Protein AF-A0A0C2MKT3-F1 (afdb_monomer)

Solvent-accessible surface area (backbone atoms only — not comparable to full-atom values): 11362 Å² total; per-residue (Å²): 136,84,87,82,81,86,84,83,89,83,85,72,94,83,78,80,79,86,82,85,77,72,85,85,49,54,74,47,64,67,51,73,52,76,43,78,51,76,63,47,80,44,79,42,74,60,95,88,42,82,41,85,43,74,49,61,88,71,91,64,78,95,69,79,71,50,73,49,70,32,59,34,77,87,79,42,30,38,38,36,34,44,24,37,67,86,61,85,45,50,44,67,45,44,34,38,35,38,59,90,77,73,42,41,28,40,50,49,43,21,43,56,93,84,52,44,74,64,62,54,71,45,68,44,43,39,76,79,26,50,37,36,32,16,81,89,76,30,35,38,37,37,41,49,86,57,95,84,42,74,48,38,28,40,48,96,52,55,73,72,50,75,46,61,41,87,88,76,44,43,49,77,48,78,38,37,71,91,61,83,78,85,132

Organism: Thelohanellus kitauei (NCBI:txid669202)

Sequence (183 aa):
MKLESIVLFILSIPALLNSMIIDEYQKINISHSYEEVRSEKRSENILGYSFDTYHTILDIGNEDRKFSVCKDKQQNIIYFIANDQRIKGNPFGLFMIQINAHKIYQIHIFVGQDRRPVNLSRIWCSFMRLYGYDEETDIFLMKMQEVHEFKAYNLYDKLNSIYQDEFEKNNLALLTKSQHVNP

Secondary structure (DSSP, 8-state):
------------S---S------SSEEEPEEEEEEEEP-EEEEEEETTEEEEEEE----S-SS--EEEEEEETTTTEEEEEEE-TTTTT-EEEEEEEEGGGTEEEEEEEEETTTTEEP---EEEEETTEEEEEETTTTEEEEE-SSTT-EEEEE-SS-EEEEEE-TTTS--EEEEETT-----

pLDDT: mean 72.69, std 19.14, range [23.77, 92.31]

Radius of gyration: 18.5 Å; Cα contacts (8 Å, |Δi|>4): 341; chains: 1; bounding box: 40×44×61 Å

Foldseek 3Di:
DDDDDDDDDDDDPDDPDDDPCPPPWDWFDKDKDKDWFDWDWDWDQDPNDTDTDTDGDDPLDDDDWDKAWEALPVQRKIKIWTFDVVVVGFTSFIKMQRPVVRIIITMWMATDPVRHTQGFNHWYAAQSWIWTARQVQQKIWIDDPPPDDIIITRDPFGWDDWDADPPPSRDIDTDGPVDDDDD

Mean predicted aligned error: 11.28 Å

Structure (mmCIF, N/CA/C/O backbone):
data_AF-A0A0C2MKT3-F1
#
_entry.id   AF-A0A0C2MKT3-F1
#
loop_
_atom_site.group_PDB
_atom_site.id
_atom_site.type_symbol
_atom_site.label_atom_id
_atom_site.label_alt_id
_atom_site.label_comp_id
_atom_site.label_asym_id
_atom_site.label_entity_id
_atom_site.label_seq_id
_atom_site.pdbx_PDB_ins_code
_atom_site.Cartn_x
_atom_site.Cartn_y
_atom_site.Cartn_z
_atom_site.occupancy
_atom_site.B_iso_or_equiv
_atom_site.auth_seq_id
_atom_site.auth_comp_id
_atom_site.auth_asym_id
_atom_site.auth_atom_id
_atom_site.pdbx_PDB_model_num
ATOM 1 N N . MET A 1 1 ? 24.195 14.618 -28.571 1.00 31.38 1 MET A N 1
ATOM 2 C CA . MET A 1 1 ? 23.282 15.664 -28.067 1.00 31.38 1 MET A CA 1
ATOM 3 C C . MET A 1 1 ? 22.881 15.244 -26.661 1.00 31.38 1 MET A C 1
ATOM 5 O O . MET A 1 1 ? 22.244 14.210 -26.535 1.00 31.38 1 MET A O 1
ATOM 9 N N . LYS A 1 2 ? 23.370 15.921 -25.617 1.00 26.48 2 LYS A N 1
ATOM 10 C CA . LYS A 1 2 ? 22.917 15.683 -24.239 1.00 26.48 2 LYS A CA 1
ATOM 11 C C . LYS A 1 2 ? 21.688 16.562 -24.028 1.00 26.48 2 LYS A C 1
ATOM 13 O O . LYS A 1 2 ? 21.808 17.773 -24.181 1.00 26.48 2 LYS A O 1
ATOM 18 N N . LEU A 1 3 ? 20.531 15.960 -23.766 1.00 24.62 3 LEU A N 1
ATOM 19 C CA . LEU A 1 3 ? 19.412 16.708 -23.208 1.00 24.62 3 LEU A CA 1
ATOM 20 C C . LEU A 1 3 ? 19.692 16.880 -21.717 1.00 24.62 3 LEU A C 1
ATOM 22 O O . LEU A 1 3 ? 19.798 15.898 -20.987 1.00 24.62 3 LEU A O 1
ATOM 26 N N . GLU A 1 4 ? 19.850 18.126 -21.294 1.00 23.77 4 GLU A N 1
ATOM 27 C CA . GLU A 1 4 ? 19.807 18.512 -19.891 1.00 23.77 4 GLU A CA 1
ATOM 28 C C . GLU A 1 4 ? 18.418 19.092 -19.636 1.00 23.77 4 GLU A C 1
ATOM 30 O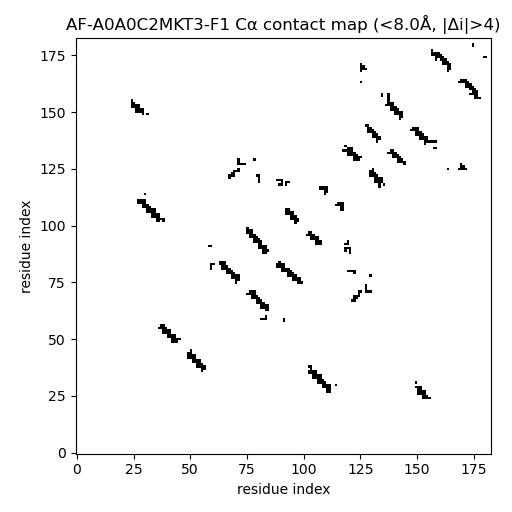 O . GLU A 1 4 ? 18.074 20.156 -20.149 1.00 23.77 4 GLU A O 1
ATOM 35 N N . SER A 1 5 ? 17.604 18.358 -18.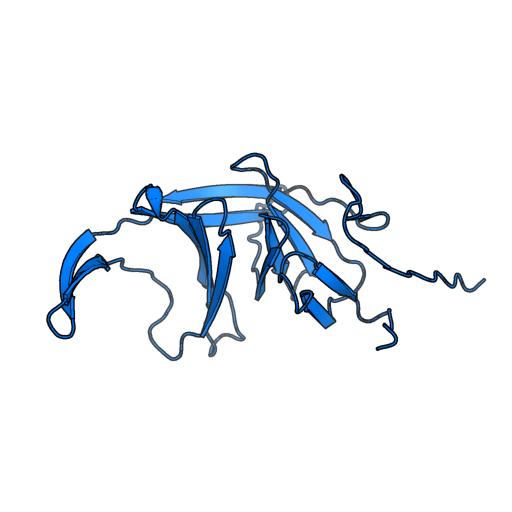882 1.00 28.88 5 SER A N 1
ATOM 36 C CA . SER A 1 5 ? 16.302 18.824 -18.416 1.00 28.88 5 SER A CA 1
ATOM 37 C C . SER A 1 5 ? 16.454 19.285 -16.971 1.00 28.88 5 SER A C 1
ATOM 39 O O . SER A 1 5 ? 16.736 18.484 -16.082 1.00 28.88 5 SER A O 1
ATOM 41 N N . ILE A 1 6 ? 16.291 20.586 -16.739 1.00 26.05 6 ILE A N 1
ATOM 42 C CA . ILE A 1 6 ? 16.200 21.160 -15.395 1.00 26.05 6 ILE A CA 1
ATOM 43 C C . ILE A 1 6 ? 14.743 21.041 -14.953 1.00 26.05 6 ILE A C 1
ATOM 45 O O . ILE A 1 6 ? 13.855 21.593 -15.601 1.00 26.05 6 ILE A O 1
ATOM 49 N N . VAL A 1 7 ? 14.497 20.350 -13.842 1.00 34.06 7 VAL A N 1
ATOM 50 C CA . VAL A 1 7 ? 13.181 20.300 -13.199 1.00 34.06 7 VAL A CA 1
ATOM 51 C C . VAL A 1 7 ? 13.277 21.044 -11.870 1.00 34.06 7 VAL A C 1
ATOM 53 O O . VAL A 1 7 ? 13.888 20.564 -10.919 1.00 34.06 7 VAL A O 1
ATOM 56 N N . LEU A 1 8 ? 12.703 22.246 -11.821 1.00 25.14 8 LEU A N 1
ATOM 57 C CA . LEU A 1 8 ? 12.605 23.076 -10.622 1.00 25.14 8 LEU A CA 1
ATOM 58 C C . LEU A 1 8 ? 11.149 23.056 -10.137 1.00 25.14 8 LEU A C 1
ATOM 60 O O . LEU A 1 8 ? 10.270 23.581 -10.817 1.00 25.14 8 LEU A O 1
ATOM 64 N N . PHE A 1 9 ? 10.888 22.476 -8.964 1.00 36.66 9 PHE A N 1
ATOM 65 C CA . PHE A 1 9 ? 9.580 22.557 -8.308 1.00 36.66 9 PHE A CA 1
ATOM 66 C C . PHE A 1 9 ? 9.632 23.606 -7.195 1.00 36.66 9 PHE A C 1
ATOM 68 O O . PHE A 1 9 ? 10.138 23.345 -6.109 1.00 36.66 9 PHE A O 1
ATOM 75 N N . ILE A 1 10 ? 9.093 24.797 -7.462 1.00 29.00 10 ILE A N 1
ATOM 76 C CA . ILE A 1 10 ? 8.737 25.768 -6.420 1.00 29.00 10 ILE A CA 1
ATOM 77 C C . ILE A 1 10 ? 7.213 25.759 -6.331 1.00 29.00 10 ILE A C 1
ATOM 79 O O . ILE A 1 10 ? 6.538 26.225 -7.246 1.00 29.00 10 ILE A O 1
ATOM 83 N N . LEU A 1 11 ? 6.667 25.205 -5.249 1.00 35.91 11 LEU A N 1
ATOM 84 C CA . LEU A 1 11 ? 5.227 25.180 -4.996 1.00 35.91 11 LEU A CA 1
ATOM 85 C C . LEU A 1 11 ? 4.921 26.055 -3.781 1.00 35.91 11 LEU A C 1
ATOM 87 O O . LEU A 1 11 ? 4.904 25.591 -2.646 1.00 35.91 11 LEU A O 1
ATOM 91 N N . SER A 1 12 ? 4.686 27.344 -4.030 1.00 29.44 12 SER A N 1
ATOM 92 C CA . SER A 1 12 ? 3.966 28.200 -3.093 1.00 29.44 12 SER A CA 1
ATOM 93 C C . SER A 1 12 ? 2.455 28.041 -3.310 1.00 29.44 12 SER A C 1
ATOM 95 O O . SER A 1 12 ? 1.940 28.045 -4.426 1.00 29.44 12 SER A O 1
ATOM 97 N N . ILE A 1 13 ? 1.765 27.854 -2.190 1.00 39.09 13 ILE A N 1
ATOM 98 C CA . ILE A 1 13 ? 0.326 27.648 -1.986 1.00 39.09 13 ILE A CA 1
ATOM 99 C C . ILE A 1 13 ? -0.421 28.861 -2.585 1.00 39.09 13 ILE A C 1
ATOM 101 O O . ILE A 1 13 ? -0.378 29.916 -1.951 1.00 39.09 13 ILE A O 1
ATOM 105 N N . PRO A 1 14 ? -1.022 28.824 -3.800 1.00 41.56 14 PRO A N 1
ATOM 106 C CA . PRO A 1 14 ? -2.257 28.086 -4.079 1.00 41.56 14 PRO A CA 1
ATOM 107 C C . PRO A 1 14 ? -2.427 27.754 -5.588 1.00 41.56 14 PRO A C 1
ATOM 109 O O . PRO A 1 14 ? -3.228 28.376 -6.285 1.00 41.56 14 PRO A O 1
ATOM 112 N N . ALA A 1 15 ? -1.679 26.799 -6.137 1.00 36.81 15 ALA A N 1
ATOM 113 C CA . ALA A 1 15 ? -1.921 26.318 -7.501 1.00 36.81 15 ALA A CA 1
ATOM 114 C C . ALA A 1 15 ? -2.800 25.063 -7.455 1.00 36.81 15 ALA A C 1
ATOM 116 O O . ALA A 1 15 ? -2.328 23.936 -7.307 1.00 36.81 15 ALA A O 1
ATOM 117 N N . LEU A 1 16 ? -4.111 25.282 -7.543 1.00 34.41 16 LEU A N 1
ATOM 118 C CA . LEU A 1 16 ? -5.072 24.248 -7.896 1.00 34.41 16 LEU A CA 1
ATOM 119 C C . LEU A 1 16 ? -4.637 23.557 -9.198 1.00 34.41 16 LEU A C 1
ATOM 121 O O . LEU A 1 16 ? -4.395 24.220 -10.201 1.00 34.41 16 LEU A O 1
ATOM 125 N N . LEU A 1 17 ? -4.688 22.224 -9.160 1.00 32.12 17 LEU A N 1
ATOM 126 C CA . LEU A 1 17 ? -4.762 21.304 -10.296 1.00 32.12 17 LEU A CA 1
ATOM 127 C C . LEU A 1 17 ? -3.478 21.139 -11.125 1.00 32.12 17 LEU A C 1
ATOM 129 O O . LEU A 1 17 ? -3.160 21.918 -12.012 1.00 32.12 17 LEU A O 1
ATOM 133 N N . ASN A 1 18 ? -2.881 19.962 -10.935 1.00 38.44 18 ASN A N 1
ATOM 134 C CA . ASN A 1 18 ? -2.006 19.257 -11.870 1.00 38.44 18 ASN A CA 1
ATOM 135 C C . ASN A 1 18 ? -0.560 19.755 -11.978 1.00 38.44 18 ASN A C 1
ATOM 137 O O . ASN A 1 18 ? -0.208 20.517 -12.869 1.00 38.44 18 ASN A O 1
ATOM 141 N N . SER A 1 19 ? 0.323 19.107 -11.221 1.00 35.06 19 SER A N 1
ATOM 142 C CA . SER A 1 19 ? 1.570 18.617 -11.816 1.00 35.06 19 SER A CA 1
ATOM 143 C C . SER A 1 19 ? 2.070 17.358 -11.103 1.00 35.06 19 SER A C 1
ATOM 145 O O . SER A 1 19 ? 3.068 17.351 -10.396 1.00 35.06 19 SER A O 1
ATOM 147 N N . MET A 1 20 ? 1.389 16.234 -11.346 1.00 43.97 20 MET A N 1
ATOM 148 C CA . MET A 1 20 ? 2.129 14.985 -11.514 1.00 43.97 20 MET A CA 1
ATOM 149 C C . MET A 1 20 ? 2.265 14.770 -13.016 1.00 43.97 20 MET A C 1
ATOM 151 O O . MET A 1 20 ? 1.418 14.148 -13.654 1.00 43.97 20 MET A O 1
ATOM 155 N N . ILE A 1 21 ? 3.289 15.394 -13.587 1.00 45.44 21 ILE A N 1
ATOM 156 C CA . ILE A 1 21 ? 3.643 15.217 -14.985 1.00 45.44 21 ILE A CA 1
ATOM 157 C C . ILE A 1 21 ? 4.459 13.926 -15.069 1.00 45.44 21 ILE A C 1
ATOM 159 O O . ILE A 1 21 ? 5.660 13.899 -14.816 1.00 45.44 21 ILE A O 1
ATOM 163 N N . ILE A 1 22 ? 3.769 12.825 -15.355 1.00 51.12 22 ILE A N 1
ATOM 164 C CA . ILE A 1 22 ? 4.376 11.549 -15.740 1.00 51.12 22 ILE A CA 1
ATOM 165 C C . ILE A 1 22 ? 4.527 11.593 -17.271 1.00 51.12 22 ILE A C 1
ATOM 167 O O . ILE A 1 22 ? 3.858 10.845 -17.975 1.00 51.12 22 ILE A O 1
ATOM 171 N N . ASP A 1 23 ? 5.312 12.536 -17.805 1.00 45.28 23 ASP A N 1
ATOM 172 C CA . ASP A 1 23 ? 5.341 12.796 -19.261 1.00 45.28 23 ASP A CA 1
ATOM 173 C C . ASP A 1 23 ? 6.143 11.761 -20.059 1.00 45.28 23 ASP A C 1
ATOM 175 O O . ASP A 1 23 ? 5.976 11.664 -21.272 1.00 45.28 23 ASP A O 1
ATOM 179 N N . GLU A 1 24 ? 6.971 10.940 -19.406 1.00 49.25 24 GLU A N 1
ATOM 180 C CA . GLU A 1 24 ? 7.857 10.012 -20.123 1.00 49.25 24 GLU A CA 1
ATOM 181 C C . GLU A 1 24 ? 7.512 8.527 -19.924 1.00 49.25 24 GLU A C 1
ATOM 183 O O . GLU A 1 24 ? 7.987 7.679 -20.676 1.00 49.25 24 GLU A O 1
ATOM 188 N N . TYR A 1 25 ? 6.643 8.165 -18.982 1.00 62.22 25 TYR A N 1
ATOM 189 C CA . TYR A 1 25 ? 6.521 6.769 -18.553 1.00 62.22 25 TYR A CA 1
ATOM 190 C C . TYR A 1 25 ? 5.382 6.006 -19.234 1.00 62.22 25 TYR A C 1
ATOM 192 O O . TYR A 1 25 ? 4.271 6.508 -19.423 1.00 62.22 25 TYR A O 1
ATOM 200 N N . GLN A 1 26 ? 5.638 4.738 -19.565 1.00 72.81 26 GLN A N 1
ATOM 201 C CA . GLN A 1 26 ? 4.648 3.880 -20.210 1.00 72.81 26 GLN A CA 1
ATOM 202 C C . GLN A 1 26 ? 3.556 3.493 -19.211 1.00 72.81 26 GLN A C 1
ATOM 204 O O . GLN A 1 26 ? 3.807 2.774 -18.240 1.00 72.81 26 GLN A O 1
ATOM 209 N N . LYS A 1 27 ? 2.326 3.960 -19.459 1.00 82.56 27 LYS A N 1
ATOM 210 C CA . LYS A 1 27 ? 1.141 3.502 -18.729 1.00 82.56 27 LYS A CA 1
ATOM 211 C C . LYS A 1 27 ? 0.992 1.992 -18.917 1.00 82.56 27 LYS A C 1
ATOM 213 O O . LYS A 1 27 ? 0.952 1.504 -20.045 1.00 82.56 27 LYS A O 1
ATOM 218 N N . ILE A 1 28 ? 0.850 1.272 -17.811 1.00 87.00 28 ILE A N 1
ATOM 219 C CA . ILE A 1 28 ? 0.656 -0.176 -17.807 1.00 87.00 28 ILE A CA 1
ATOM 220 C C . ILE A 1 28 ? -0.822 -0.484 -17.563 1.00 87.00 28 ILE A C 1
ATOM 222 O O . ILE A 1 28 ? -1.489 0.160 -16.749 1.00 87.00 28 ILE A O 1
ATOM 226 N N . ASN A 1 29 ? -1.328 -1.509 -18.247 1.00 88.81 29 ASN A N 1
ATOM 227 C CA . ASN A 1 29 ? -2.643 -2.062 -17.958 1.00 88.81 29 ASN A CA 1
ATOM 228 C C . ASN A 1 29 ? -2.588 -2.924 -16.698 1.00 88.81 29 ASN A C 1
ATOM 230 O O . ASN A 1 29 ? -1.865 -3.925 -16.644 1.00 88.81 29 ASN A O 1
ATOM 234 N N . ILE A 1 30 ? -3.400 -2.548 -15.717 1.00 90.19 30 ILE A N 1
ATOM 235 C CA . ILE A 1 30 ? -3.581 -3.299 -14.482 1.00 90.19 30 ILE A CA 1
ATOM 236 C C . ILE A 1 30 ? -5.047 -3.641 -14.265 1.00 90.19 30 ILE A C 1
ATOM 238 O O . ILE A 1 30 ? -5.949 -2.958 -14.748 1.00 90.19 30 ILE A O 1
ATOM 242 N N . SER A 1 31 ? -5.269 -4.691 -13.492 1.00 91.31 31 SER A N 1
ATOM 243 C CA . SER A 1 31 ? -6.553 -5.003 -12.878 1.00 91.31 31 SER A CA 1
ATOM 244 C C . SER A 1 31 ? -6.364 -5.075 -11.371 1.00 91.31 31 SER A C 1
ATOM 246 O O . SER A 1 31 ? -5.253 -5.302 -10.890 1.00 91.31 31 SER A O 1
ATOM 248 N N . HIS A 1 32 ? -7.432 -4.858 -10.617 1.00 91.31 32 HIS A N 1
ATOM 249 C CA . HIS A 1 32 ? -7.370 -4.953 -9.170 1.00 91.31 32 HIS A CA 1
ATOM 250 C C . HIS A 1 32 ? -8.701 -5.444 -8.599 1.00 91.31 32 HIS A C 1
ATOM 252 O O . HIS A 1 32 ? -9.743 -5.358 -9.250 1.00 91.31 32 HIS A O 1
ATOM 258 N N . SER A 1 33 ? -8.655 -5.975 -7.384 1.00 91.25 33 SER A N 1
ATOM 259 C CA . SER A 1 33 ? -9.829 -6.434 -6.647 1.00 91.25 33 SER A CA 1
ATOM 260 C C . SER A 1 33 ? -9.637 -6.236 -5.151 1.00 91.25 33 SER A C 1
ATOM 262 O O . SER A 1 33 ? -8.509 -6.211 -4.658 1.00 91.25 33 SER A O 1
ATOM 264 N N . TYR A 1 34 ? -10.753 -6.137 -4.437 1.00 91.38 34 TYR A N 1
ATOM 265 C CA . TYR A 1 34 ? -10.790 -5.997 -2.988 1.00 91.38 34 TYR A CA 1
ATOM 266 C C . TYR A 1 34 ? -11.412 -7.248 -2.388 1.00 91.38 34 TYR A C 1
ATOM 268 O O . TYR A 1 34 ? -12.504 -7.653 -2.786 1.00 91.38 34 TYR A O 1
ATOM 276 N N . GLU A 1 35 ? -10.726 -7.837 -1.423 1.00 91.88 35 GLU A N 1
ATOM 277 C CA . GLU A 1 35 ? -11.221 -8.967 -0.651 1.00 91.88 35 GLU A CA 1
ATOM 278 C C . GLU A 1 35 ? -11.424 -8.519 0.793 1.00 91.88 35 GLU A C 1
ATOM 280 O O . GLU A 1 35 ? -10.476 -8.096 1.452 1.00 91.88 35 GLU A O 1
ATOM 285 N N . GLU A 1 36 ? -12.668 -8.546 1.276 1.00 92.25 36 GLU A N 1
ATOM 286 C CA . GLU A 1 36 ? -12.963 -8.196 2.667 1.00 92.25 36 GLU A CA 1
ATOM 287 C C . GLU A 1 36 ? -12.400 -9.272 3.596 1.00 92.25 36 GLU A C 1
ATOM 289 O O . GLU A 1 36 ? -12.772 -10.445 3.524 1.00 92.25 36 GLU A O 1
ATOM 294 N N . VAL A 1 37 ? -11.512 -8.855 4.490 1.00 89.81 37 VAL A N 1
ATOM 295 C CA . VAL A 1 37 ? -10.931 -9.717 5.508 1.00 89.81 37 VAL A CA 1
ATOM 296 C C . VAL A 1 37 ? -11.893 -9.774 6.686 1.00 89.81 37 VAL A C 1
ATOM 298 O O . VAL A 1 37 ? -12.272 -8.746 7.250 1.00 89.81 37 VAL A O 1
ATOM 301 N N . ARG A 1 38 ? -12.275 -10.991 7.082 1.00 87.44 38 ARG A N 1
ATOM 302 C CA . ARG A 1 38 ? -13.142 -11.197 8.246 1.00 87.44 38 ARG A CA 1
ATOM 303 C C . ARG A 1 38 ? -12.432 -10.745 9.516 1.00 87.44 38 ARG A C 1
ATOM 305 O O . ARG A 1 38 ? -11.374 -11.266 9.856 1.00 87.44 38 ARG A O 1
ATOM 312 N N . SER A 1 39 ? -13.068 -9.835 10.239 1.00 85.94 39 SER A N 1
ATOM 313 C CA . SER A 1 39 ? -12.624 -9.388 11.551 1.00 85.94 39 SER A CA 1
ATOM 314 C C . SER A 1 39 ? -13.716 -9.605 12.595 1.00 85.94 39 SER A C 1
ATOM 316 O O . SER A 1 39 ? -14.912 -9.528 12.311 1.00 85.94 39 SER A O 1
ATOM 318 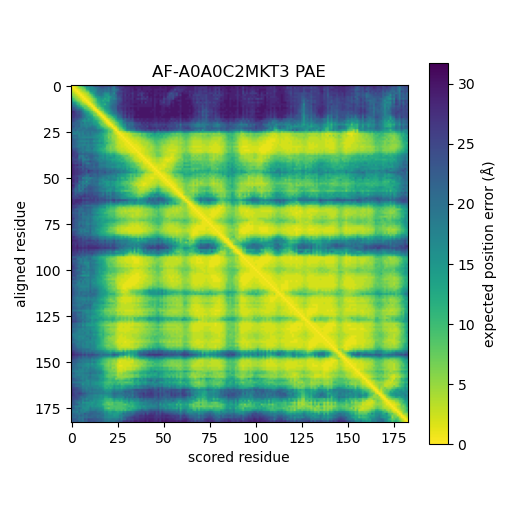N N . GLU A 1 40 ? -13.296 -9.897 13.820 1.00 83.12 40 GLU A N 1
ATOM 319 C CA . GLU A 1 40 ? -14.167 -9.973 14.984 1.00 83.12 40 GLU A CA 1
ATOM 320 C C . GLU A 1 40 ? -13.962 -8.719 15.831 1.00 83.12 40 GLU A C 1
ATOM 322 O O . GLU A 1 40 ? -12.852 -8.435 16.292 1.00 83.12 40 GLU A O 1
ATOM 327 N N . LYS A 1 41 ? -15.040 -7.963 16.037 1.00 83.00 41 LYS A N 1
ATOM 328 C CA . LYS A 1 41 ? -15.036 -6.831 16.959 1.00 83.00 41 LYS A CA 1
ATOM 329 C C . LYS A 1 41 ? -15.092 -7.348 18.394 1.00 83.00 41 LYS A C 1
ATOM 331 O O . LYS A 1 41 ? -16.005 -8.090 18.749 1.00 83.00 41 LYS A O 1
ATOM 336 N N . ARG A 1 42 ? -14.162 -6.901 19.229 1.00 83.81 42 ARG A N 1
ATOM 337 C CA . ARG A 1 42 ? -14.126 -7.148 20.671 1.00 83.81 42 ARG A CA 1
ATOM 338 C C . ARG A 1 42 ? -14.051 -5.815 21.409 1.00 83.81 42 ARG A C 1
ATOM 340 O O . ARG A 1 42 ? -13.626 -4.812 20.847 1.00 83.81 42 ARG A O 1
ATOM 347 N N . SER A 1 43 ? -14.502 -5.801 22.658 1.00 84.69 43 SER A N 1
ATOM 348 C CA . SER A 1 43 ? -14.289 -4.672 23.564 1.00 84.69 43 SER A CA 1
ATOM 349 C C . SER A 1 43 ? -13.250 -5.098 24.589 1.00 84.69 43 SER A C 1
ATOM 351 O O . SER A 1 43 ? -13.415 -6.119 25.258 1.00 84.69 43 SER A O 1
ATOM 353 N N . GLU A 1 44 ? -12.161 -4.345 24.674 1.00 85.75 44 GLU A N 1
ATOM 354 C CA . GLU A 1 44 ? -11.041 -4.630 25.563 1.00 85.75 44 GLU A CA 1
ATOM 355 C C . GLU A 1 44 ? -10.766 -3.445 26.472 1.00 85.75 44 GLU A C 1
ATOM 357 O O . GLU A 1 44 ? -10.750 -2.295 26.039 1.00 85.75 44 GLU A O 1
ATOM 362 N N . ASN A 1 45 ? -10.501 -3.739 27.743 1.00 83.25 45 ASN A N 1
ATOM 363 C CA . ASN A 1 45 ? -10.069 -2.734 28.699 1.00 83.25 45 ASN A CA 1
ATOM 364 C C . ASN A 1 45 ? -8.541 -2.693 28.745 1.00 83.25 45 ASN A C 1
ATOM 366 O O . ASN A 1 45 ? -7.906 -3.622 29.244 1.00 83.25 45 ASN A O 1
ATOM 370 N N . ILE A 1 46 ? -7.956 -1.598 28.267 1.00 78.06 46 ILE A N 1
ATOM 371 C CA . ILE A 1 46 ? -6.515 -1.346 28.305 1.00 78.06 46 ILE A CA 1
ATOM 372 C C . ILE A 1 46 ? -6.287 -0.149 29.226 1.00 78.06 46 ILE A C 1
ATOM 374 O O . ILE A 1 46 ? -6.781 0.947 28.971 1.00 78.06 46 ILE A O 1
ATOM 378 N N . LEU A 1 47 ? -5.556 -0.364 30.325 1.00 85.25 47 LEU A N 1
ATOM 379 C CA . LEU A 1 47 ? -5.247 0.670 31.328 1.00 85.25 47 LEU A CA 1
ATOM 380 C C . LEU A 1 47 ? -6.492 1.392 31.891 1.00 85.25 47 LEU A C 1
ATOM 382 O O . LEU A 1 47 ? -6.448 2.582 32.184 1.00 85.25 47 LEU A O 1
ATOM 386 N N . GLY A 1 48 ? -7.609 0.671 32.039 1.00 84.88 48 GLY A N 1
ATOM 387 C CA . GLY A 1 48 ? -8.864 1.220 32.570 1.00 84.88 48 GLY A CA 1
ATOM 388 C C . GLY A 1 48 ? -9.743 1.947 31.546 1.00 84.88 48 GLY A C 1
ATOM 389 O O . GLY A 1 48 ? -10.823 2.407 31.909 1.00 84.88 48 GLY A O 1
ATOM 390 N N . TYR A 1 49 ? -9.328 2.013 30.279 1.00 80.31 49 TYR A N 1
ATOM 391 C CA . TYR A 1 49 ? -10.131 2.544 29.178 1.00 80.31 49 TYR A CA 1
ATOM 392 C C . TYR A 1 49 ? -10.646 1.407 28.298 1.00 80.31 49 TYR A C 1
ATOM 394 O O . TYR A 1 49 ? -9.896 0.485 27.980 1.00 80.31 49 TYR A O 1
ATOM 402 N N . SER A 1 50 ? -11.915 1.490 27.894 1.00 83.50 50 SER A N 1
ATOM 403 C CA . SER A 1 50 ? -12.525 0.535 26.968 1.00 83.50 50 SER A CA 1
ATOM 404 C C . SER A 1 50 ? -12.250 0.948 25.525 1.00 83.50 50 SER A C 1
ATOM 406 O O . SER A 1 50 ? -12.537 2.080 25.129 1.00 83.50 50 SER A O 1
ATOM 408 N N . PHE A 1 51 ? -11.697 0.023 24.748 1.00 81.50 51 PHE A N 1
ATOM 409 C CA . PHE A 1 51 ? -11.420 0.176 23.329 1.00 81.50 51 PHE A CA 1
ATOM 410 C C . PHE A 1 51 ? -12.167 -0.886 22.534 1.00 81.50 51 PHE A C 1
ATOM 412 O O . PHE A 1 51 ? -12.234 -2.049 22.932 1.00 81.50 51 PHE A O 1
ATOM 419 N N . ASP A 1 52 ? -12.671 -0.489 21.369 1.00 79.56 52 ASP A N 1
ATOM 420 C CA . ASP A 1 52 ? -13.090 -1.434 20.344 1.00 79.56 52 ASP A CA 1
ATOM 421 C C . ASP A 1 52 ? -11.842 -1.955 19.619 1.00 79.56 52 ASP A C 1
ATOM 423 O O . ASP A 1 52 ? -11.142 -1.197 18.941 1.00 79.56 52 ASP A O 1
ATOM 427 N N . THR A 1 53 ? -11.558 -3.246 19.760 1.00 80.19 53 THR A N 1
ATOM 428 C CA . THR A 1 53 ? -10.469 -3.938 19.068 1.00 80.19 53 THR A CA 1
ATOM 429 C C . THR A 1 53 ? -11.037 -4.804 17.948 1.00 80.19 53 THR A C 1
ATOM 431 O O . THR A 1 53 ? -12.108 -5.396 18.070 1.00 80.19 53 THR A O 1
ATOM 434 N N . TYR A 1 54 ? -10.332 -4.870 16.820 1.00 79.88 54 TYR A N 1
ATOM 435 C CA . TYR A 1 54 ? -10.726 -5.691 15.674 1.00 79.88 54 TYR A CA 1
ATOM 436 C C . TYR A 1 54 ? -9.678 -6.775 15.475 1.00 79.88 54 TYR A C 1
ATOM 438 O O . TYR A 1 54 ? -8.549 -6.498 15.070 1.00 79.88 54 TYR A O 1
ATOM 446 N N . HIS A 1 55 ? -10.053 -8.009 15.794 1.00 76.94 55 HIS A N 1
ATOM 447 C CA . HIS A 1 55 ? -9.183 -9.171 15.680 1.00 76.94 55 HIS A CA 1
ATOM 448 C C . HIS A 1 55 ? -9.356 -9.794 14.307 1.00 76.94 55 HIS A C 1
ATOM 450 O O . HIS A 1 55 ? -10.470 -10.105 13.897 1.00 76.94 55 HIS A O 1
ATOM 456 N N . THR A 1 56 ? -8.254 -9.993 13.598 1.00 78.25 56 THR A N 1
ATOM 457 C CA . THR A 1 56 ? -8.245 -10.684 12.310 1.00 78.25 56 THR A CA 1
ATOM 458 C C . THR A 1 56 ? -7.073 -11.647 12.255 1.00 78.25 56 THR A C 1
ATOM 460 O O . THR A 1 56 ? -5.985 -11.346 12.752 1.00 78.25 56 THR A O 1
ATOM 463 N N . ILE A 1 57 ? -7.289 -12.803 11.632 1.00 72.62 57 ILE A N 1
ATOM 464 C CA . ILE A 1 57 ? -6.212 -13.729 11.294 1.00 72.62 57 ILE A CA 1
ATOM 465 C C . ILE A 1 57 ? -5.755 -13.348 9.893 1.00 72.62 57 ILE A C 1
ATOM 467 O O . ILE A 1 57 ? -6.456 -13.580 8.913 1.00 72.62 57 ILE A O 1
ATOM 471 N N . LEU A 1 58 ? -4.596 -12.706 9.820 1.00 72.25 58 LEU A N 1
ATOM 472 C CA . LEU A 1 58 ? -3.904 -12.446 8.567 1.00 72.25 58 LEU A CA 1
ATOM 473 C C . LEU A 1 58 ? -2.779 -13.473 8.445 1.00 72.25 58 LEU A C 1
ATOM 475 O O . LEU A 1 58 ? -1.969 -13.599 9.368 1.00 72.25 58 LEU A O 1
ATOM 479 N N . ASP A 1 59 ? -2.726 -14.192 7.327 1.00 66.44 59 ASP A N 1
ATOM 480 C CA . ASP A 1 59 ? -1.599 -15.073 7.011 1.00 66.44 59 ASP A CA 1
ATOM 481 C C . ASP A 1 59 ? -0.409 -14.230 6.527 1.00 66.44 59 ASP A C 1
ATOM 483 O O . ASP A 1 59 ? -0.158 -14.068 5.337 1.00 66.44 59 ASP A O 1
ATOM 487 N N . ILE A 1 60 ? 0.249 -13.571 7.482 1.00 66.06 60 ILE A N 1
ATOM 488 C CA . ILE A 1 60 ? 1.337 -12.606 7.249 1.00 66.06 60 ILE A CA 1
ATOM 489 C C . ILE A 1 60 ? 2.636 -13.034 7.961 1.00 66.06 60 ILE A C 1
ATOM 491 O O . ILE A 1 60 ? 3.397 -12.189 8.437 1.00 66.06 60 ILE A O 1
ATOM 495 N N . GLY A 1 61 ? 2.856 -14.353 8.092 1.00 62.00 61 GLY A N 1
ATOM 496 C CA . GLY A 1 61 ? 4.059 -14.976 8.680 1.00 62.00 61 GLY A CA 1
ATOM 497 C C . GLY A 1 61 ? 4.198 -14.789 10.198 1.00 62.00 61 GLY A C 1
ATOM 498 O O . GLY A 1 61 ? 3.559 -13.922 10.773 1.00 62.00 61 GLY A O 1
ATOM 499 N N . ASN A 1 62 ? 5.007 -15.586 10.903 1.00 59.69 62 ASN A N 1
ATOM 500 C CA . ASN A 1 62 ? 4.941 -15.650 12.379 1.00 59.69 62 ASN A CA 1
ATOM 501 C C . ASN A 1 62 ? 5.964 -14.801 13.161 1.00 59.69 62 ASN A C 1
ATOM 503 O O . ASN A 1 62 ? 5.810 -14.691 14.374 1.00 59.69 62 ASN A O 1
ATOM 507 N N . GLU A 1 63 ? 6.971 -14.174 12.539 1.00 57.44 63 GLU A N 1
ATOM 508 C CA . GLU A 1 63 ? 8.073 -13.528 13.283 1.00 57.44 63 GLU A CA 1
ATOM 509 C C . GLU A 1 63 ? 8.655 -12.282 12.557 1.00 57.44 63 GLU A C 1
ATOM 511 O O . GLU A 1 63 ? 8.685 -12.235 11.331 1.00 57.44 63 GLU A O 1
ATOM 516 N N . ASP A 1 64 ? 9.099 -11.266 13.318 1.00 59.38 64 ASP A N 1
ATOM 517 C CA . ASP A 1 64 ? 9.803 -10.031 12.882 1.00 59.38 64 ASP A CA 1
ATOM 518 C C . ASP A 1 64 ? 9.136 -9.172 11.787 1.00 59.38 64 ASP A C 1
ATOM 520 O O . ASP A 1 64 ? 9.790 -8.611 10.902 1.00 59.38 64 ASP A O 1
ATOM 524 N N . ARG A 1 65 ? 7.810 -9.019 11.854 1.00 66.94 65 ARG A N 1
ATOM 525 C CA . ARG A 1 65 ? 7.042 -8.233 10.875 1.00 66.94 65 ARG A CA 1
ATOM 526 C C . ARG A 1 65 ? 7.432 -6.752 10.909 1.00 66.94 65 ARG A C 1
ATOM 528 O O . ARG A 1 65 ? 7.321 -6.091 11.944 1.00 66.94 65 ARG A O 1
ATOM 535 N N . LYS A 1 66 ? 7.779 -6.195 9.745 1.00 74.25 66 LYS A N 1
ATOM 536 C CA . LYS A 1 66 ? 7.790 -4.741 9.529 1.00 74.25 66 LYS A CA 1
ATOM 537 C C . LYS A 1 66 ? 6.568 -4.332 8.726 1.00 74.25 66 LYS A C 1
ATOM 539 O O . LYS A 1 66 ? 6.277 -4.919 7.686 1.00 74.25 66 LYS A O 1
ATOM 544 N N . PHE A 1 67 ? 5.893 -3.299 9.216 1.00 81.69 67 PHE A N 1
ATOM 545 C CA . PHE A 1 67 ? 4.778 -2.675 8.524 1.00 81.69 67 PHE A CA 1
ATOM 546 C C . PHE A 1 67 ? 5.216 -1.350 7.916 1.00 81.69 67 PHE A C 1
ATOM 548 O O . PHE A 1 67 ? 5.788 -0.501 8.601 1.00 81.69 67 PHE A O 1
ATOM 555 N N . SER A 1 68 ? 4.892 -1.154 6.645 1.00 86.00 68 SER A N 1
ATOM 556 C CA . SER A 1 68 ? 4.843 0.177 6.046 1.00 86.00 68 SER A CA 1
ATOM 557 C C . SER A 1 68 ? 3.405 0.653 6.134 1.00 86.00 68 SER A C 1
ATOM 559 O O . SER A 1 68 ? 2.518 -0.036 5.645 1.00 86.00 68 SER A O 1
ATOM 561 N N . VAL A 1 69 ? 3.162 1.793 6.780 1.00 88.69 69 VAL A N 1
ATOM 562 C CA . VAL A 1 69 ? 1.810 2.306 7.043 1.00 88.69 69 VAL A CA 1
ATOM 563 C C . VAL A 1 69 ? 1.698 3.733 6.528 1.00 88.69 69 VAL A C 1
ATOM 565 O O . VAL A 1 69 ? 2.575 4.558 6.784 1.00 88.69 69 VAL A O 1
ATOM 568 N N . CYS A 1 70 ? 0.596 4.053 5.855 1.00 87.31 70 CYS A N 1
ATOM 569 C CA . CYS A 1 70 ? 0.221 5.431 5.567 1.00 87.31 70 CYS A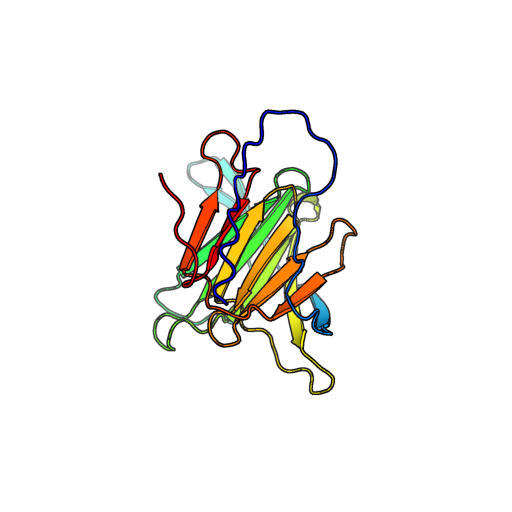 CA 1
ATOM 570 C C . CYS A 1 70 ? -1.274 5.654 5.802 1.00 87.31 70 CYS A C 1
ATOM 572 O O . CYS A 1 70 ? -2.077 4.725 5.738 1.00 87.31 70 CYS A O 1
ATOM 574 N N . LYS A 1 71 ? -1.655 6.894 6.116 1.00 86.69 71 LYS A N 1
ATOM 575 C CA . LYS A 1 71 ? -3.041 7.259 6.421 1.00 86.69 71 LYS A CA 1
ATOM 576 C C . LYS A 1 71 ? -3.527 8.338 5.465 1.00 86.69 71 LYS A C 1
ATOM 578 O O . LYS A 1 71 ? -2.949 9.422 5.419 1.00 86.69 71 LYS A O 1
ATOM 583 N N . ASP A 1 72 ? -4.638 8.066 4.795 1.00 83.69 72 ASP A N 1
ATOM 584 C CA . ASP A 1 72 ? -5.466 9.093 4.177 1.00 83.69 72 ASP A CA 1
ATOM 585 C C . ASP A 1 72 ? -6.393 9.673 5.253 1.00 83.69 72 ASP A C 1
ATOM 587 O O . ASP A 1 72 ? -7.386 9.065 5.670 1.00 83.69 72 ASP A O 1
ATOM 591 N N . LYS A 1 73 ? -6.019 10.850 5.762 1.00 79.25 73 LYS A N 1
ATOM 592 C CA . LYS A 1 73 ? -6.741 11.517 6.850 1.00 79.25 73 LYS A CA 1
ATOM 593 C C . LYS A 1 73 ? -8.118 12.024 6.428 1.00 79.25 73 LYS A C 1
ATOM 595 O O . LYS A 1 73 ? -8.976 12.140 7.292 1.00 79.25 73 LYS A O 1
ATOM 600 N N . GLN A 1 74 ? -8.331 12.335 5.151 1.00 77.75 74 GLN A N 1
ATOM 601 C CA . GLN A 1 74 ? -9.610 12.877 4.698 1.00 77.75 74 GLN A CA 1
ATOM 602 C C . GLN A 1 74 ? -10.646 11.766 4.558 1.00 77.75 74 GLN A C 1
ATOM 604 O O . GLN A 1 74 ? -11.791 11.931 4.970 1.00 77.75 74 GLN A O 1
ATOM 609 N N . GLN A 1 75 ? -10.235 10.621 4.008 1.00 81.62 75 GLN A N 1
ATOM 610 C CA . GLN A 1 75 ? -11.133 9.483 3.805 1.00 81.62 75 GLN A CA 1
ATOM 611 C C . GLN A 1 75 ? -11.253 8.580 5.042 1.00 81.62 75 GLN A C 1
ATOM 613 O O . GLN A 1 75 ? -12.058 7.651 5.043 1.00 81.62 75 GLN A O 1
ATOM 618 N N . ASN A 1 76 ? -10.480 8.845 6.105 1.00 85.75 76 ASN A N 1
ATOM 619 C CA . ASN A 1 76 ? -10.343 7.963 7.268 1.00 85.75 76 ASN A CA 1
ATOM 620 C C . ASN A 1 76 ? -9.955 6.534 6.857 1.00 85.75 76 ASN A C 1
ATOM 622 O O . ASN A 1 76 ? -10.525 5.550 7.335 1.00 85.75 76 ASN A O 1
ATOM 626 N N . ILE A 1 77 ? -8.973 6.433 5.961 1.00 89.56 77 ILE A N 1
ATOM 627 C CA . ILE A 1 77 ? -8.446 5.161 5.470 1.00 89.56 77 ILE A CA 1
ATOM 628 C C . ILE A 1 77 ? -6.994 5.013 5.916 1.00 89.56 77 ILE A C 1
ATOM 630 O O . ILE A 1 77 ? -6.204 5.955 5.842 1.00 89.56 77 ILE A O 1
ATOM 634 N N . ILE A 1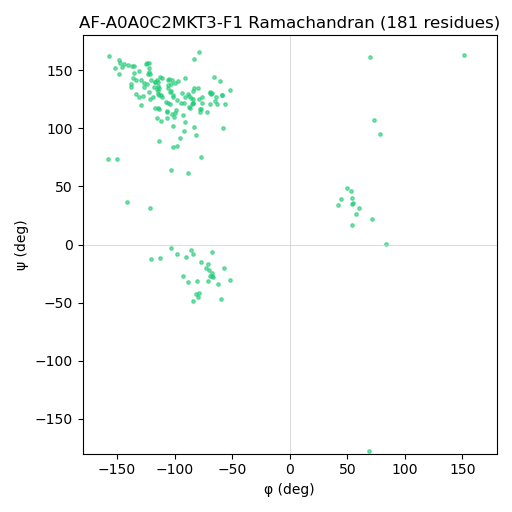 78 ? -6.632 3.822 6.380 1.00 90.56 78 ILE A N 1
ATOM 635 C CA . ILE A 1 78 ? -5.241 3.440 6.639 1.00 90.56 78 ILE A CA 1
ATOM 636 C C . ILE A 1 78 ? -4.858 2.373 5.626 1.00 90.56 78 ILE A C 1
ATOM 638 O O . ILE A 1 78 ? -5.558 1.375 5.493 1.00 90.56 78 ILE A O 1
ATOM 642 N N . TYR A 1 79 ? -3.740 2.569 4.942 1.00 92.00 79 TYR A N 1
ATOM 643 C CA . TYR A 1 79 ? -3.132 1.557 4.093 1.00 92.00 79 TYR A CA 1
ATOM 644 C C . TYR A 1 79 ? -1.897 1.003 4.782 1.00 92.00 79 TYR A C 1
ATOM 646 O O . TYR A 1 79 ? -1.141 1.754 5.406 1.00 92.00 79 TYR A O 1
ATOM 654 N N . PHE A 1 80 ? -1.679 -0.30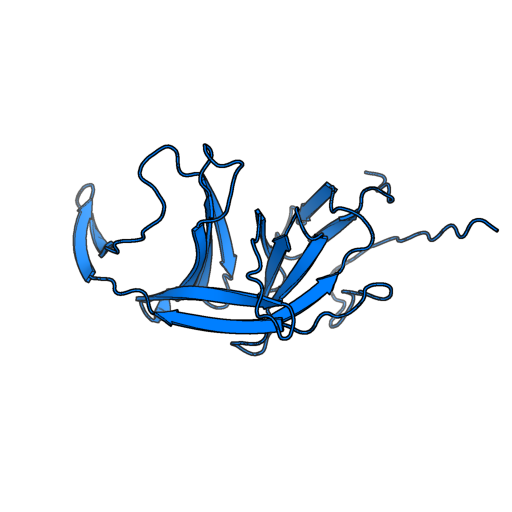0 4.661 1.00 91.38 80 PHE A N 1
ATOM 655 C CA . PHE A 1 80 ? -0.455 -0.909 5.151 1.00 91.38 80 PHE A CA 1
ATOM 656 C C . 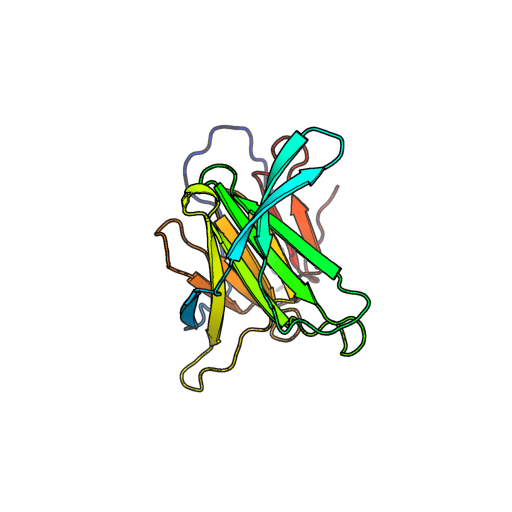PHE A 1 80 ? 0.011 -2.066 4.277 1.00 91.38 80 PHE A C 1
ATOM 658 O O . PHE A 1 80 ? -0.791 -2.735 3.630 1.00 91.38 80 PHE A O 1
ATOM 665 N N . ILE A 1 81 ? 1.318 -2.301 4.287 1.00 89.25 81 ILE A N 1
ATOM 666 C CA . ILE A 1 81 ? 1.946 -3.503 3.742 1.00 89.25 81 ILE A CA 1
ATOM 667 C C . ILE A 1 81 ? 2.634 -4.227 4.892 1.00 89.25 81 ILE A C 1
ATOM 669 O O . ILE A 1 81 ? 3.292 -3.588 5.716 1.00 89.25 81 ILE A O 1
ATOM 673 N N . ALA A 1 82 ? 2.466 -5.546 4.948 1.00 80.94 82 ALA A N 1
ATOM 674 C CA . ALA A 1 82 ? 3.212 -6.424 5.842 1.00 80.94 82 ALA A CA 1
ATOM 675 C C . ALA A 1 82 ? 4.329 -7.1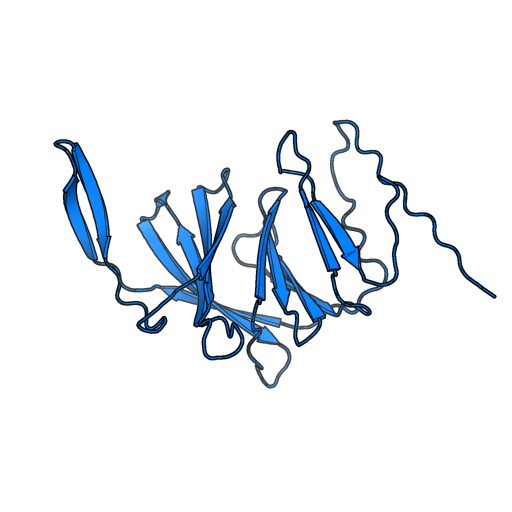19 5.052 1.00 80.94 82 ALA A C 1
ATOM 677 O O . ALA A 1 82 ? 4.042 -7.712 4.017 1.00 80.94 82 ALA A O 1
ATOM 678 N N . ASN A 1 83 ? 5.571 -7.073 5.540 1.00 72.00 83 ASN A N 1
ATOM 679 C CA . ASN A 1 83 ? 6.734 -7.667 4.865 1.00 72.00 83 ASN A CA 1
ATOM 680 C C . ASN A 1 83 ? 7.365 -8.791 5.704 1.00 72.00 83 ASN A C 1
ATOM 682 O O . ASN A 1 83 ? 7.527 -8.619 6.917 1.00 72.00 83 ASN A O 1
ATOM 686 N N . ASP A 1 84 ? 7.790 -9.886 5.058 1.00 64.19 84 ASP A N 1
ATOM 687 C CA . ASP A 1 84 ? 8.657 -10.908 5.673 1.00 64.19 84 ASP A CA 1
ATOM 688 C C . ASP A 1 84 ? 10.134 -10.536 5.500 1.00 64.19 84 ASP A C 1
ATOM 690 O O . ASP A 1 84 ? 10.651 -10.476 4.382 1.00 64.19 84 ASP A O 1
ATOM 694 N N . GLN A 1 85 ? 10.860 -10.325 6.596 1.00 57.41 85 GLN A N 1
ATOM 695 C CA . GLN A 1 85 ? 12.289 -10.013 6.512 1.00 57.41 85 GLN A CA 1
ATOM 696 C C . GLN A 1 85 ? 13.159 -11.200 6.069 1.00 57.41 85 GLN A C 1
ATOM 698 O O . GLN A 1 85 ? 14.263 -10.985 5.570 1.00 57.41 85 GLN A O 1
ATOM 703 N N . ARG A 1 86 ? 12.693 -12.444 6.230 1.00 55.50 86 ARG A N 1
ATOM 704 C CA . ARG A 1 86 ? 13.472 -13.665 5.945 1.00 55.50 86 ARG A CA 1
ATOM 705 C C . ARG A 1 86 ? 13.484 -13.998 4.465 1.00 55.50 86 ARG A C 1
ATOM 707 O O . ARG A 1 86 ? 14.472 -14.516 3.952 1.00 55.50 86 ARG A O 1
ATOM 714 N N . ILE A 1 87 ? 12.403 -13.661 3.770 1.00 54.53 87 ILE A N 1
ATOM 715 C CA . ILE A 1 87 ? 12.245 -13.874 2.334 1.00 54.53 87 ILE A CA 1
ATOM 716 C C . ILE A 1 87 ? 12.440 -12.532 1.632 1.00 54.53 87 ILE A C 1
ATOM 718 O O . ILE A 1 87 ? 11.496 -11.983 1.087 1.00 54.53 87 ILE A O 1
ATOM 722 N N . LYS A 1 88 ? 13.647 -11.950 1.712 1.00 56.94 88 LYS A N 1
ATOM 723 C CA . LYS A 1 88 ? 14.029 -10.703 1.008 1.00 56.94 88 LYS A CA 1
ATOM 724 C C . LYS A 1 88 ? 12.958 -9.583 1.004 1.00 56.94 88 LYS A C 1
ATOM 726 O O . LYS A 1 88 ? 12.888 -8.816 0.054 1.00 56.94 88 LYS A O 1
ATOM 731 N N . GLY A 1 89 ? 12.151 -9.441 2.058 1.00 50.78 89 GLY A N 1
ATOM 732 C CA . GLY A 1 89 ? 11.130 -8.395 2.111 1.00 50.78 89 GLY A CA 1
ATOM 733 C C . GLY A 1 89 ? 9.928 -8.612 1.189 1.00 50.78 89 GLY A C 1
ATOM 734 O O . GLY A 1 89 ? 9.265 -7.626 0.883 1.00 50.78 89 GLY A O 1
ATOM 735 N N . ASN A 1 90 ? 9.631 -9.845 0.761 1.00 54.97 90 ASN A N 1
ATOM 736 C CA . ASN A 1 90 ? 8.431 -10.125 -0.025 1.00 54.97 90 ASN A CA 1
ATOM 737 C C . ASN A 1 90 ? 7.190 -9.642 0.750 1.00 54.97 90 ASN A C 1
ATOM 739 O O . ASN A 1 90 ? 6.963 -10.088 1.883 1.00 54.97 90 ASN A O 1
ATOM 743 N N . PRO A 1 91 ? 6.399 -8.722 0.175 1.00 60.59 91 PRO A N 1
ATOM 744 C CA . PRO A 1 91 ? 5.193 -8.234 0.815 1.00 60.59 91 PRO A CA 1
ATOM 745 C C . PRO A 1 91 ? 4.149 -9.353 0.846 1.00 60.59 91 PRO A C 1
ATOM 747 O O . PRO A 1 91 ? 3.855 -9.974 -0.172 1.00 60.59 91 PRO A O 1
ATOM 750 N N . PHE A 1 92 ? 3.545 -9.587 2.009 1.00 69.31 92 PHE A N 1
ATOM 751 C CA . PHE A 1 92 ? 2.405 -10.499 2.152 1.00 69.31 92 PHE A CA 1
ATOM 752 C C . PHE A 1 92 ? 1.124 -9.937 1.521 1.00 69.31 92 PHE A C 1
ATOM 754 O O . PHE A 1 92 ? 0.168 -10.670 1.279 1.00 69.31 92 PHE A O 1
ATOM 761 N N . GLY A 1 93 ? 1.093 -8.630 1.255 1.00 82.62 93 GLY A N 1
ATOM 762 C CA . GLY A 1 93 ? 0.002 -7.975 0.548 1.00 82.62 93 GLY A CA 1
ATOM 763 C C . GLY A 1 93 ? -0.172 -6.513 0.938 1.00 82.62 93 GLY A C 1
ATOM 764 O O . GLY A 1 93 ? 0.321 -6.055 1.972 1.00 82.62 93 GLY A O 1
ATOM 765 N N . LEU A 1 94 ? -0.904 -5.788 0.092 1.00 90.56 94 LEU A N 1
ATOM 766 C CA . LEU A 1 94 ? -1.409 -4.452 0.380 1.00 90.56 94 LEU A CA 1
ATOM 767 C C . LEU A 1 94 ? -2.773 -4.566 1.061 1.00 90.56 94 LEU A C 1
ATOM 769 O O . LEU A 1 94 ? -3.683 -5.211 0.545 1.00 90.56 94 LEU A O 1
ATOM 773 N N . PHE A 1 95 ? -2.936 -3.882 2.186 1.00 91.12 95 PHE A N 1
ATOM 774 C CA . PHE A 1 95 ? -4.171 -3.869 2.957 1.00 91.12 95 PHE A CA 1
ATOM 775 C C . PHE A 1 95 ? -4.714 -2.453 3.121 1.00 91.12 95 PHE A C 1
ATOM 777 O O . PHE A 1 95 ? -3.969 -1.471 3.146 1.00 91.12 95 PHE A O 1
ATOM 784 N N . MET A 1 96 ? -6.033 -2.364 3.270 1.00 92.31 96 MET A N 1
ATOM 785 C CA . MET A 1 96 ? -6.781 -1.136 3.499 1.00 92.31 96 MET A CA 1
ATOM 786 C C . MET A 1 96 ? -7.732 -1.316 4.680 1.00 92.31 96 MET A C 1
ATOM 788 O O . MET A 1 96 ? -8.555 -2.225 4.689 1.00 92.31 96 MET A O 1
ATOM 792 N N . ILE A 1 97 ? -7.658 -0.413 5.651 1.00 91.25 97 ILE A N 1
ATOM 793 C CA . ILE A 1 97 ? -8.592 -0.308 6.771 1.00 91.25 97 ILE A CA 1
ATOM 794 C C . ILE A 1 97 ? -9.462 0.918 6.531 1.00 91.25 97 ILE A C 1
ATOM 796 O O . ILE A 1 97 ? -8.975 2.050 6.568 1.00 91.25 97 ILE A O 1
ATOM 800 N N . GLN A 1 98 ? -10.754 0.699 6.321 1.00 89.75 98 GLN A N 1
ATOM 801 C CA . GLN A 1 98 ? -11.743 1.764 6.241 1.00 89.75 98 GLN A CA 1
ATOM 802 C C . GLN A 1 98 ? -12.320 2.003 7.637 1.00 89.75 98 GLN A C 1
ATOM 804 O O . GLN A 1 98 ? -13.220 1.285 8.076 1.00 89.75 98 GLN A O 1
ATOM 809 N N . ILE A 1 99 ? -11.800 3.015 8.339 1.00 86.56 99 ILE A N 1
ATOM 810 C CA . ILE A 1 99 ? -12.076 3.234 9.769 1.00 86.56 99 ILE A CA 1
ATOM 811 C C . ILE A 1 99 ? -13.574 3.440 10.011 1.00 86.56 99 ILE A C 1
ATOM 813 O O . ILE A 1 99 ? -14.141 2.787 10.876 1.00 86.56 99 ILE A O 1
ATOM 817 N N . ASN A 1 100 ? -14.234 4.280 9.207 1.00 87.44 100 ASN A N 1
ATOM 818 C CA . ASN A 1 100 ? -15.658 4.598 9.388 1.00 87.44 100 ASN A CA 1
ATOM 819 C C . ASN A 1 100 ? -16.571 3.367 9.237 1.00 87.44 100 ASN A C 1
ATOM 821 O O . ASN A 1 100 ? -17.610 3.284 9.886 1.00 87.44 100 ASN A O 1
ATOM 825 N N . ALA A 1 101 ? -16.201 2.432 8.357 1.00 88.56 101 ALA A N 1
ATOM 826 C CA . ALA A 1 101 ? -16.967 1.213 8.109 1.00 88.56 101 ALA A CA 1
ATOM 827 C C . ALA A 1 101 ? -16.537 0.053 9.018 1.00 88.56 101 ALA A C 1
ATOM 829 O O . ALA A 1 101 ? -17.217 -0.968 9.050 1.00 88.56 101 ALA A O 1
ATOM 830 N N . HIS A 1 102 ? -15.419 0.201 9.735 1.00 85.75 102 HIS A N 1
ATOM 831 C CA . HIS A 1 102 ? -14.768 -0.858 10.505 1.00 85.75 102 HIS A CA 1
ATOM 832 C C . HIS A 1 102 ? -14.442 -2.107 9.672 1.00 85.75 102 HIS A C 1
ATOM 834 O O . HIS A 1 102 ? -14.529 -3.235 10.153 1.00 85.75 102 HIS A O 1
ATOM 840 N N . LYS A 1 103 ? -14.068 -1.897 8.406 1.00 88.94 103 LYS A N 1
ATOM 841 C CA . LYS A 1 103 ? -13.765 -2.972 7.459 1.00 88.94 103 LYS A CA 1
ATOM 842 C C . LYS A 1 103 ? -12.295 -2.996 7.089 1.00 88.94 103 LYS A C 1
ATOM 844 O O . LYS A 1 103 ? -11.663 -1.947 6.947 1.00 88.94 103 LYS A O 1
ATOM 849 N N . ILE A 1 104 ? -11.779 -4.205 6.914 1.00 90.44 104 ILE A N 1
ATOM 850 C CA . ILE A 1 104 ? -10.416 -4.467 6.464 1.00 90.44 104 ILE A CA 1
ATOM 851 C C . ILE A 1 104 ? -10.516 -5.159 5.110 1.00 90.44 104 ILE A C 1
ATOM 853 O O . ILE A 1 104 ? -11.304 -6.085 4.944 1.00 90.44 104 ILE A O 1
ATOM 857 N N . TYR A 1 105 ? -9.719 -4.712 4.150 1.00 90.88 105 TYR A N 1
ATOM 858 C CA . TYR A 1 105 ? -9.654 -5.278 2.813 1.00 90.88 105 TYR A CA 1
ATOM 859 C C . TYR A 1 105 ? -8.216 -5.624 2.454 1.00 90.88 105 TYR A C 1
ATOM 861 O O . TYR A 1 105 ? -7.310 -4.827 2.704 1.00 90.88 105 TYR A O 1
ATOM 869 N N . GLN A 1 106 ? -8.015 -6.771 1.815 1.00 90.94 106 GLN A N 1
ATOM 870 C CA . GLN A 1 106 ? -6.810 -7.059 1.052 1.00 90.94 106 GLN A CA 1
ATOM 871 C C . GLN A 1 106 ? -7.009 -6.553 -0.378 1.00 90.94 106 GLN A C 1
ATOM 873 O O . GLN A 1 106 ? -8.024 -6.838 -1.018 1.00 90.94 106 GLN A O 1
ATOM 878 N N . ILE A 1 107 ? -6.059 -5.756 -0.862 1.00 92.12 107 ILE A N 1
ATOM 879 C CA . ILE A 1 107 ? -6.058 -5.216 -2.219 1.00 92.12 107 ILE A CA 1
ATOM 880 C C . ILE A 1 107 ? -5.132 -6.081 -3.062 1.00 92.12 107 ILE A C 1
ATOM 882 O O . ILE A 1 107 ? -3.920 -6.108 -2.854 1.00 92.12 107 ILE A O 1
ATOM 886 N N . HIS A 1 108 ? -5.710 -6.745 -4.054 1.00 90.69 108 HIS A N 1
ATOM 887 C CA . HIS A 1 108 ? -4.967 -7.517 -5.039 1.00 90.69 108 HIS A CA 1
ATOM 888 C C . HIS A 1 108 ? -4.796 -6.673 -6.297 1.00 90.69 108 HIS A C 1
ATOM 890 O O . HIS A 1 108 ? -5.792 -6.209 -6.850 1.00 90.69 108 HIS A O 1
ATOM 896 N N . ILE A 1 109 ? -3.559 -6.466 -6.751 1.00 91.50 109 ILE A N 1
ATOM 897 C CA . ILE A 1 109 ? -3.248 -5.715 -7.976 1.00 91.50 109 ILE A CA 1
ATOM 898 C C . ILE A 1 109 ? -2.462 -6.627 -8.912 1.00 91.50 109 ILE A C 1
ATOM 900 O O . ILE A 1 109 ? -1.488 -7.255 -8.502 1.00 91.50 109 ILE A O 1
ATOM 904 N N . PHE A 1 110 ? -2.884 -6.685 -10.173 1.00 92.25 110 PHE A N 1
ATOM 905 C CA . PHE A 1 110 ? -2.294 -7.543 -11.192 1.00 92.25 110 PHE A CA 1
ATOM 906 C C . PHE A 1 110 ? -1.954 -6.759 -12.456 1.00 92.25 110 PHE A C 1
ATOM 908 O O . PHE A 1 110 ? -2.740 -5.921 -12.901 1.00 92.25 110 PHE A O 1
ATOM 915 N N . VAL A 1 111 ? -0.824 -7.085 -13.075 1.00 90.75 111 VAL A N 1
ATOM 916 C CA . VAL A 1 111 ? -0.337 -6.485 -14.320 1.00 90.75 111 VAL A CA 1
ATOM 917 C C . VAL A 1 111 ? -0.563 -7.418 -15.503 1.00 90.75 111 VAL A C 1
ATOM 919 O O . VAL A 1 111 ? -0.289 -8.620 -15.436 1.00 90.75 111 VAL A O 1
ATOM 922 N N . GLY A 1 112 ? -1.004 -6.825 -16.615 1.00 86.94 112 GLY A N 1
ATOM 923 C CA . GLY A 1 112 ? -1.137 -7.502 -17.900 1.00 86.94 112 GLY A CA 1
ATOM 924 C C . GLY A 1 112 ? -2.248 -8.554 -17.941 1.00 86.94 112 GLY A C 1
ATOM 925 O O . GLY A 1 112 ? -2.991 -8.762 -16.982 1.00 86.94 112 GLY A O 1
ATOM 926 N N . GLN A 1 113 ? -2.368 -9.223 -19.089 1.00 84.81 113 GLN A N 1
ATOM 927 C CA . GLN A 1 113 ? -3.375 -10.272 -19.301 1.00 84.81 113 GLN A CA 1
ATOM 928 C C . GLN A 1 113 ? -3.068 -11.547 -18.507 1.00 84.81 113 GLN A C 1
ATOM 930 O O . GLN A 1 113 ? -3.991 -12.196 -18.025 1.00 84.81 113 GLN A O 1
ATOM 935 N N . ASP A 1 114 ? -1.783 -11.840 -18.285 1.00 86.38 114 ASP A N 1
ATOM 936 C CA . ASP A 1 114 ? -1.313 -12.972 -17.473 1.00 86.38 114 ASP A CA 1
ATOM 937 C C . ASP A 1 114 ? -1.634 -12.820 -15.974 1.00 86.38 114 ASP A C 1
ATOM 939 O O . ASP A 1 114 ? -1.363 -13.729 -15.193 1.00 86.38 114 ASP A O 1
ATOM 943 N N . ARG A 1 115 ? -2.170 -11.663 -15.556 1.00 87.75 115 ARG A N 1
ATOM 944 C CA . ARG A 1 115 ? -2.486 -11.319 -14.163 1.00 87.75 115 ARG A CA 1
ATOM 945 C C . ARG A 1 115 ? -1.322 -11.575 -13.202 1.00 87.75 115 ARG A C 1
ATOM 947 O O . ARG A 1 115 ? -1.503 -12.160 -12.136 1.00 87.75 115 ARG A O 1
ATOM 954 N N . ARG A 1 116 ? -0.120 -11.112 -13.553 1.00 89.31 116 ARG A N 1
ATOM 955 C CA . ARG A 1 116 ? 1.037 -11.219 -12.650 1.00 89.31 116 ARG A CA 1
ATOM 956 C C . ARG A 1 116 ? 0.826 -10.296 -11.446 1.00 89.31 116 ARG A C 1
ATOM 958 O O . ARG A 1 116 ? 0.483 -9.135 -11.673 1.00 89.31 116 ARG A O 1
ATOM 965 N N . PRO A 1 117 ? 0.978 -10.773 -10.200 1.00 88.38 117 PRO A N 1
ATOM 966 C CA . PRO A 1 117 ? 0.765 -9.941 -9.020 1.00 88.38 117 PRO A CA 1
ATOM 967 C C . PRO A 1 117 ? 1.806 -8.821 -8.949 1.00 88.38 117 PRO A C 1
ATOM 969 O O . PRO A 1 117 ? 2.961 -9.022 -9.324 1.00 88.38 117 PRO A O 1
ATOM 972 N N . VAL A 1 118 ? 1.388 -7.648 -8.472 1.00 88.25 118 VAL A N 1
ATOM 973 C CA . VAL A 1 118 ? 2.297 -6.538 -8.165 1.00 88.25 118 VAL A CA 1
ATOM 974 C C . VAL A 1 118 ? 2.723 -6.627 -6.710 1.00 88.25 118 VAL A C 1
ATOM 976 O O . VAL A 1 118 ? 1.880 -6.567 -5.812 1.00 88.25 118 VAL A O 1
ATOM 979 N N . ASN A 1 119 ? 4.030 -6.712 -6.481 1.00 88.00 119 ASN A N 1
ATOM 980 C CA . ASN A 1 119 ? 4.602 -6.862 -5.151 1.00 88.00 119 ASN A CA 1
ATOM 981 C C . ASN A 1 119 ? 5.133 -5.510 -4.680 1.00 88.00 119 ASN A C 1
ATOM 983 O O . ASN A 1 119 ? 6.306 -5.178 -4.825 1.00 88.00 119 ASN A O 1
ATOM 987 N N . LEU A 1 120 ? 4.237 -4.699 -4.118 1.00 88.62 120 LEU A N 1
ATOM 988 C CA . LEU A 1 120 ? 4.597 -3.378 -3.611 1.00 88.62 120 LEU A CA 1
ATOM 989 C C . LEU A 1 120 ? 5.602 -3.475 -2.458 1.00 88.62 120 LEU A C 1
ATOM 991 O O . LEU A 1 120 ? 5.299 -4.031 -1.407 1.00 88.62 120 LEU A O 1
ATOM 995 N N . SER A 1 121 ? 6.770 -2.861 -2.623 1.00 86.38 121 SER A N 1
ATOM 996 C CA . SER A 1 121 ? 7.802 -2.782 -1.586 1.00 86.38 121 SER A CA 1
ATOM 997 C C . SER A 1 121 ? 7.691 -1.505 -0.750 1.00 86.38 121 SER A C 1
ATOM 999 O O . SER A 1 121 ? 8.085 -1.483 0.418 1.00 86.38 121 SER A O 1
ATOM 1001 N N . ARG A 1 122 ? 7.136 -0.427 -1.323 1.00 87.12 122 ARG A N 1
ATOM 1002 C CA . ARG A 1 122 ? 6.937 0.864 -0.646 1.00 87.12 122 ARG A CA 1
ATOM 1003 C C . ARG A 1 122 ? 5.534 1.397 -0.887 1.00 87.12 122 ARG A C 1
ATOM 1005 O O . ARG A 1 122 ? 5.032 1.325 -2.005 1.00 87.12 122 ARG A O 1
ATOM 1012 N N . ILE A 1 123 ? 4.949 2.009 0.143 1.00 89.50 123 ILE A N 1
ATOM 1013 C CA . ILE A 1 123 ? 3.720 2.805 0.033 1.00 89.50 123 ILE A CA 1
ATOM 1014 C C . ILE A 1 123 ? 3.829 4.115 0.791 1.00 89.50 123 ILE A C 1
ATOM 1016 O O . ILE A 1 123 ? 4.561 4.226 1.776 1.00 89.50 123 ILE A O 1
ATOM 1020 N N . TRP A 1 124 ? 3.059 5.097 0.345 1.00 87.88 124 TRP A N 1
ATOM 1021 C CA . TRP A 1 124 ? 2.877 6.357 1.043 1.00 87.88 124 TRP A CA 1
ATOM 1022 C C . TRP A 1 124 ? 1.561 7.013 0.629 1.00 87.88 124 TRP A C 1
ATOM 1024 O O . TRP A 1 124 ? 0.954 6.673 -0.386 1.00 87.88 124 TRP A O 1
ATOM 1034 N N . CYS A 1 125 ? 1.116 7.958 1.450 1.00 82.75 125 CYS A N 1
ATOM 1035 C CA . CYS A 1 125 ? -0.116 8.697 1.240 1.00 82.75 125 CYS A CA 1
ATOM 1036 C C . CYS A 1 125 ? 0.246 10.176 1.094 1.00 82.75 125 CYS A C 1
ATOM 1038 O O . CYS A 1 125 ? 0.938 10.718 1.951 1.00 82.75 125 CYS A O 1
ATOM 1040 N N . SER A 1 126 ? -0.197 10.810 0.015 1.00 77.12 126 SER A N 1
ATOM 1041 C CA . SER A 1 126 ? 0.019 12.234 -0.284 1.00 77.12 126 SER A CA 1
ATOM 1042 C C . SER A 1 126 ? -1.157 12.717 -1.133 1.00 77.12 126 SER A C 1
ATOM 1044 O O . SER A 1 126 ? -1.806 11.899 -1.782 1.00 77.12 126 SER A O 1
ATOM 1046 N N . PHE A 1 127 ? -1.511 14.003 -1.068 1.00 72.25 127 PHE A N 1
ATOM 1047 C CA . PHE A 1 127 ? -2.653 14.564 -1.808 1.00 72.25 127 PHE A CA 1
ATOM 1048 C C . PHE A 1 127 ? -3.935 13.708 -1.765 1.00 72.25 127 PHE A C 1
ATOM 1050 O O . PHE A 1 127 ? -4.628 13.570 -2.774 1.00 72.25 127 PHE A O 1
ATOM 1057 N N . MET A 1 128 ? -4.240 13.104 -0.606 1.00 71.75 128 MET A N 1
ATOM 1058 C CA . MET A 1 128 ? -5.433 12.257 -0.409 1.00 71.75 128 MET A CA 1
ATOM 1059 C C . MET A 1 128 ? -5.473 11.032 -1.341 1.00 71.75 128 MET A C 1
ATOM 1061 O O . MET A 1 128 ? -6.529 10.602 -1.806 1.00 71.75 128 MET A O 1
ATOM 1065 N N . ARG A 1 129 ? -4.297 10.501 -1.689 1.00 78.75 129 ARG A N 1
ATOM 1066 C CA . ARG A 1 129 ? -4.127 9.347 -2.571 1.00 78.75 129 ARG A CA 1
ATOM 1067 C C . ARG A 1 129 ? -3.112 8.384 -1.986 1.00 78.75 129 ARG A C 1
ATOM 1069 O O . ARG A 1 129 ? -2.150 8.788 -1.334 1.00 78.75 129 ARG A O 1
ATOM 1076 N N . LEU A 1 130 ? -3.342 7.102 -2.250 1.00 87.00 130 LEU A N 1
ATOM 1077 C CA . LEU A 1 130 ? -2.350 6.060 -2.036 1.00 87.00 130 LEU A CA 1
ATOM 1078 C C . LEU A 1 130 ? -1.414 6.022 -3.239 1.00 87.00 130 LEU A C 1
ATOM 1080 O O . LEU A 1 130 ? -1.865 5.976 -4.384 1.00 87.00 130 LEU A O 1
ATOM 1084 N N . TYR A 1 131 ? -0.127 5.943 -2.958 1.00 88.56 131 TYR A N 1
ATOM 1085 C CA . TYR A 1 131 ? 0.898 5.631 -3.932 1.00 88.56 131 TYR A CA 1
ATOM 1086 C C . TYR A 1 131 ? 1.663 4.391 -3.487 1.00 88.56 131 TYR A C 1
ATOM 1088 O O . TYR A 1 131 ? 1.823 4.144 -2.288 1.00 88.56 131 TYR A O 1
ATOM 1096 N N . GLY A 1 132 ? 2.133 3.621 -4.460 1.00 90.06 132 GLY A N 1
ATOM 1097 C CA . GLY A 1 132 ? 2.933 2.431 -4.236 1.00 90.06 132 GLY A CA 1
ATOM 1098 C C . GLY A 1 132 ? 4.054 2.319 -5.257 1.00 90.06 132 GLY A C 1
ATOM 1099 O O . GLY A 1 132 ? 3.953 2.842 -6.364 1.00 90.06 132 GLY A O 1
ATOM 1100 N N . TYR A 1 133 ? 5.122 1.633 -4.884 1.00 89.69 133 TYR A N 1
ATOM 1101 C CA . TYR A 1 133 ? 6.218 1.309 -5.784 1.00 89.69 133 TYR A CA 1
ATOM 1102 C C . TYR A 1 133 ? 6.674 -0.133 -5.568 1.00 89.69 133 TYR A C 1
ATOM 1104 O O . TYR A 1 133 ? 6.794 -0.583 -4.426 1.00 89.69 133 TYR A O 1
ATOM 1112 N N . ASP A 1 134 ? 6.890 -0.842 -6.670 1.00 89.69 134 ASP A N 1
ATOM 1113 C CA . ASP A 1 134 ? 7.493 -2.170 -6.730 1.00 89.69 134 ASP A CA 1
ATOM 1114 C C . ASP A 1 134 ? 8.951 -2.015 -7.191 1.00 89.69 134 ASP A C 1
ATOM 1116 O O . ASP A 1 134 ? 9.226 -1.614 -8.321 1.00 89.69 134 ASP A O 1
ATOM 1120 N N . GLU A 1 135 ? 9.892 -2.298 -6.289 1.00 87.38 135 GLU A N 1
ATOM 1121 C CA . GLU A 1 135 ? 11.335 -2.170 -6.539 1.00 87.38 135 GLU A CA 1
ATOM 1122 C C . GLU A 1 135 ? 11.908 -3.244 -7.476 1.00 87.38 135 GLU A C 1
ATOM 1124 O O . GLU A 1 135 ? 13.013 -3.066 -8.007 1.00 87.38 135 GLU A O 1
ATOM 1129 N N . GLU A 1 136 ? 11.220 -4.376 -7.640 1.00 88.25 136 GLU A N 1
ATOM 1130 C CA . GLU A 1 136 ? 11.677 -5.465 -8.503 1.00 88.25 136 GLU A CA 1
ATOM 1131 C C . GLU A 1 136 ? 11.331 -5.182 -9.959 1.00 88.25 136 GLU A C 1
ATOM 1133 O O . GLU A 1 136 ? 12.164 -5.396 -10.841 1.00 88.25 136 GLU A O 1
ATOM 1138 N N . THR A 1 137 ? 10.115 -4.686 -10.193 1.00 88.75 137 THR A N 1
ATOM 1139 C CA . THR A 1 137 ? 9.569 -4.452 -11.536 1.00 88.75 137 THR A CA 1
ATOM 1140 C C . THR A 1 137 ? 9.585 -2.988 -11.967 1.00 88.75 137 THR A C 1
ATOM 1142 O O . THR A 1 137 ? 9.204 -2.691 -13.097 1.00 88.75 137 THR A O 1
ATOM 1145 N N . ASP A 1 138 ? 10.024 -2.086 -11.085 1.00 87.44 138 ASP A N 1
ATOM 1146 C CA . ASP A 1 138 ? 10.049 -0.633 -11.281 1.00 87.44 138 ASP A CA 1
ATOM 1147 C C . ASP A 1 138 ? 8.660 -0.036 -11.590 1.00 87.44 138 ASP A C 1
ATOM 1149 O O . ASP A 1 138 ? 8.520 1.038 -12.181 1.00 87.44 138 ASP A O 1
ATOM 1153 N N . ILE A 1 139 ? 7.603 -0.714 -11.130 1.00 88.88 139 ILE A N 1
ATOM 1154 C CA . ILE A 1 139 ? 6.221 -0.285 -11.327 1.00 88.88 139 ILE A CA 1
ATOM 1155 C C . ILE A 1 139 ? 5.829 0.723 -10.254 1.00 88.88 139 ILE A C 1
ATOM 1157 O O . ILE A 1 139 ? 5.807 0.439 -9.056 1.00 88.88 139 ILE A O 1
ATOM 1161 N N . PHE A 1 140 ? 5.430 1.901 -10.712 1.00 88.81 140 PHE A N 1
ATOM 1162 C CA . PHE A 1 140 ? 4.803 2.928 -9.904 1.00 88.81 140 PHE A CA 1
ATOM 1163 C C . PHE A 1 140 ? 3.280 2.816 -9.966 1.00 88.81 140 PHE A C 1
ATOM 1165 O O . PHE A 1 140 ? 2.696 2.785 -11.049 1.00 88.81 140 PHE A O 1
ATOM 1172 N N . LEU A 1 141 ? 2.628 2.817 -8.807 1.00 90.25 141 LEU A N 1
ATOM 1173 C CA . LEU A 1 141 ? 1.181 2.732 -8.647 1.00 90.25 141 LEU A CA 1
ATOM 1174 C C . LEU A 1 141 ? 0.623 3.993 -7.990 1.00 90.25 141 LEU A C 1
ATOM 1176 O O . LEU A 1 141 ? 1.165 4.504 -7.013 1.00 90.25 141 LEU A O 1
ATOM 1180 N N . MET A 1 142 ? -0.525 4.448 -8.484 1.00 87.62 142 MET A N 1
ATOM 1181 C CA . MET A 1 142 ? -1.304 5.525 -7.882 1.00 87.62 142 MET A CA 1
ATOM 1182 C C . MET A 1 142 ? -2.774 5.144 -7.818 1.00 87.62 142 MET A C 1
ATOM 1184 O O . MET A 1 142 ? -3.376 4.795 -8.834 1.00 87.62 142 MET A O 1
ATOM 1188 N N . LYS A 1 143 ? -3.372 5.288 -6.638 1.00 86.12 143 LYS A N 1
ATOM 1189 C CA . LYS A 1 143 ? -4.820 5.270 -6.467 1.00 86.12 143 LYS A CA 1
ATOM 1190 C C . LYS A 1 143 ? -5.392 6.625 -6.875 1.00 86.12 143 LYS A C 1
ATOM 1192 O O . LYS A 1 143 ? -4.989 7.668 -6.360 1.00 86.12 143 LYS A O 1
ATOM 1197 N N . MET A 1 144 ? -6.346 6.607 -7.791 1.00 80.62 144 MET A N 1
ATOM 1198 C CA . MET A 1 144 ? -7.067 7.791 -8.229 1.00 80.62 144 MET A CA 1
ATOM 1199 C C . MET A 1 144 ? -8.148 8.181 -7.211 1.00 80.62 144 MET A C 1
ATOM 1201 O O . MET A 1 144 ? -8.496 7.434 -6.294 1.00 80.62 144 MET A O 1
ATOM 1205 N N . GLN A 1 145 ? -8.648 9.406 -7.363 1.00 64.19 145 GLN A N 1
ATOM 1206 C CA . GLN A 1 145 ? -9.625 10.016 -6.458 1.00 64.19 145 GLN A CA 1
ATOM 1207 C C . GLN A 1 145 ? -10.997 9.324 -6.529 1.00 64.19 145 GLN A C 1
ATOM 1209 O O . GLN A 1 145 ? -11.719 9.287 -5.535 1.00 64.19 145 GLN A O 1
ATOM 1214 N N . GLU A 1 146 ? -11.327 8.717 -7.672 1.00 63.41 146 GLU A N 1
ATOM 1215 C CA . GLU A 1 146 ? -12.458 7.800 -7.790 1.00 63.41 146 GLU A CA 1
ATOM 1216 C C . GLU A 1 146 ? -12.164 6.531 -6.981 1.00 63.41 146 GLU A C 1
ATOM 1218 O O . GLU A 1 146 ? -11.072 5.965 -7.042 1.00 63.41 146 GLU A O 1
ATOM 1223 N N . VAL A 1 147 ? -13.129 6.131 -6.148 1.00 61.62 147 VAL A N 1
ATOM 1224 C CA . VAL A 1 147 ? -12.901 5.357 -4.913 1.00 61.62 147 VAL A CA 1
ATOM 1225 C C . VAL A 1 147 ? -12.163 4.026 -5.138 1.00 61.62 147 VAL A C 1
ATOM 1227 O O . VAL A 1 147 ? -11.504 3.549 -4.215 1.00 61.62 147 VAL A O 1
ATOM 1230 N N . HIS A 1 148 ? -12.154 3.491 -6.359 1.00 66.50 148 HIS A N 1
ATOM 1231 C CA . HIS A 1 148 ? -11.591 2.183 -6.686 1.00 66.50 148 HIS A CA 1
ATOM 1232 C C . HIS A 1 148 ? -10.853 2.166 -8.035 1.00 66.50 148 HIS A C 1
ATOM 1234 O O . HIS A 1 148 ? -10.980 1.202 -8.770 1.00 66.50 148 HIS A O 1
ATOM 1240 N N . GLU A 1 149 ? -10.134 3.217 -8.437 1.00 81.38 149 GLU A N 1
ATOM 1241 C CA . GLU A 1 149 ? -9.294 3.128 -9.645 1.00 81.38 149 GLU A CA 1
ATOM 1242 C C . GLU A 1 149 ? -7.811 3.246 -9.288 1.00 81.38 149 GLU A C 1
ATOM 1244 O O . GLU A 1 149 ? -7.399 4.149 -8.559 1.00 81.38 149 GLU A O 1
ATOM 1249 N N . PHE A 1 150 ? -6.997 2.340 -9.827 1.00 87.50 150 PHE A N 1
ATOM 1250 C CA . PHE A 1 150 ? -5.543 2.426 -9.792 1.00 87.50 150 PHE A CA 1
ATOM 1251 C C . PHE A 1 150 ? -5.002 2.690 -11.197 1.00 87.50 150 PHE A C 1
ATOM 1253 O O . PHE A 1 150 ? -5.489 2.129 -12.179 1.00 87.50 150 PHE A O 1
ATOM 1260 N N . LYS A 1 151 ? -3.941 3.493 -11.281 1.00 87.62 151 LYS A N 1
ATOM 1261 C CA . LYS A 1 151 ? -3.098 3.633 -12.471 1.00 87.62 151 LYS A CA 1
ATOM 1262 C C . LYS A 1 151 ? -1.694 3.136 -12.162 1.00 87.62 151 LYS A C 1
ATOM 1264 O O . LYS A 1 151 ? -1.185 3.382 -11.070 1.00 87.62 151 LYS A O 1
ATOM 1269 N N . ALA A 1 152 ? -1.087 2.467 -13.136 1.00 88.50 152 ALA A N 1
ATOM 1270 C CA . ALA A 1 152 ? 0.283 1.980 -13.063 1.00 88.50 152 ALA A CA 1
ATOM 1271 C C . ALA A 1 152 ? 1.137 2.555 -14.189 1.00 88.50 152 ALA A C 1
ATOM 1273 O O . ALA A 1 152 ? 0.657 2.742 -15.311 1.00 88.50 152 ALA A O 1
ATOM 1274 N N . TYR A 1 153 ? 2.411 2.768 -13.890 1.00 86.81 153 TYR A N 1
ATOM 1275 C CA . TYR A 1 153 ? 3.408 3.287 -14.815 1.00 86.81 153 TYR A CA 1
ATOM 1276 C C . TYR A 1 153 ? 4.711 2.515 -14.634 1.00 86.81 153 TYR A C 1
ATOM 1278 O O . TYR A 1 153 ? 5.097 2.240 -13.500 1.00 86.81 153 TYR A O 1
ATOM 1286 N N . ASN A 1 154 ? 5.379 2.170 -15.734 1.00 85.06 154 ASN A N 1
ATOM 1287 C CA . ASN A 1 154 ? 6.729 1.616 -15.664 1.00 85.06 154 ASN A CA 1
ATOM 1288 C C . ASN A 1 154 ? 7.736 2.759 -15.566 1.00 85.06 154 ASN A C 1
ATOM 1290 O O . ASN A 1 154 ? 7.762 3.602 -16.467 1.00 85.06 154 ASN A O 1
ATOM 1294 N N . LEU A 1 155 ? 8.551 2.799 -14.514 1.00 81.62 155 LEU A N 1
ATOM 1295 C CA . LEU A 1 155 ? 9.637 3.767 -14.427 1.00 81.62 155 LEU A CA 1
ATOM 1296 C C . LEU A 1 155 ? 10.830 3.286 -15.263 1.00 81.62 155 LEU A C 1
ATOM 1298 O O . LEU A 1 155 ? 11.220 2.129 -15.185 1.00 81.62 155 LEU A O 1
ATOM 1302 N N . TYR A 1 156 ? 11.438 4.170 -16.061 1.00 74.94 156 TYR A N 1
ATOM 1303 C CA . TYR A 1 156 ? 12.664 3.823 -16.799 1.00 74.94 156 TYR A CA 1
ATOM 1304 C C . TYR A 1 156 ? 13.864 3.585 -15.885 1.00 74.94 156 TYR A C 1
ATOM 1306 O O . TYR A 1 156 ? 14.771 2.842 -16.246 1.00 74.94 156 TYR A O 1
ATOM 1314 N N . ASP A 1 157 ? 13.862 4.229 -14.718 1.00 77.00 157 ASP A N 1
ATOM 1315 C CA . ASP A 1 157 ? 14.921 4.155 -13.728 1.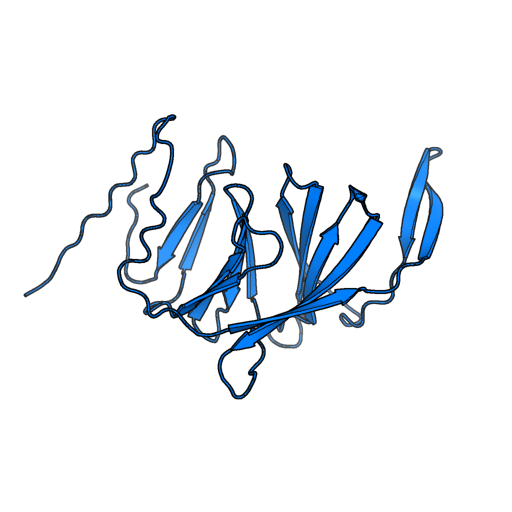00 77.00 157 ASP A CA 1
ATOM 1316 C C . ASP A 1 157 ? 14.345 3.882 -12.344 1.00 77.00 157 ASP A C 1
ATOM 1318 O O . ASP A 1 157 ? 13.260 4.352 -11.989 1.00 77.00 157 ASP A O 1
ATOM 1322 N N . LYS A 1 158 ? 15.142 3.193 -11.524 1.00 81.56 158 LYS A N 1
ATOM 1323 C CA . LYS A 1 158 ? 14.771 2.896 -10.142 1.00 81.56 158 LYS A CA 1
ATOM 1324 C C . LYS A 1 158 ? 14.566 4.169 -9.335 1.00 81.56 158 LYS A C 1
ATOM 1326 O O . LYS A 1 158 ? 15.378 5.099 -9.399 1.00 81.56 158 LYS A O 1
ATOM 1331 N N . LEU A 1 159 ? 13.548 4.147 -8.486 1.00 79.69 159 LEU A N 1
ATOM 1332 C CA . LEU A 1 159 ? 13.296 5.176 -7.491 1.00 79.69 159 LEU A CA 1
ATOM 1333 C C . LEU A 1 159 ? 14.262 5.003 -6.312 1.00 79.69 159 LEU A C 1
ATOM 1335 O O . LEU A 1 159 ? 14.238 3.996 -5.603 1.00 79.69 159 LEU A O 1
ATOM 1339 N N . ASN A 1 160 ? 15.119 5.994 -6.088 1.00 75.00 160 ASN A N 1
ATOM 1340 C CA . ASN A 1 160 ? 16.068 5.984 -4.977 1.00 75.00 160 ASN A CA 1
ATOM 1341 C C . ASN A 1 160 ? 15.423 6.485 -3.689 1.00 75.00 160 ASN A C 1
ATOM 1343 O O . ASN A 1 160 ? 15.533 5.842 -2.642 1.00 75.00 160 ASN A O 1
ATOM 1347 N N . SER A 1 161 ? 14.737 7.621 -3.768 1.00 70.75 161 SER A N 1
ATOM 1348 C CA . SER A 1 161 ? 14.191 8.302 -2.602 1.00 70.75 161 SER A CA 1
ATOM 1349 C C . SER A 1 161 ? 12.844 8.950 -2.888 1.00 70.75 161 SER A C 1
ATOM 1351 O O . SER A 1 161 ? 12.470 9.244 -4.024 1.00 70.75 161 SER A O 1
ATOM 1353 N N . ILE A 1 162 ? 12.095 9.108 -1.802 1.00 71.00 162 ILE A N 1
ATOM 1354 C CA . ILE A 1 162 ? 10.768 9.698 -1.767 1.00 71.00 162 ILE A CA 1
ATOM 1355 C C . ILE A 1 162 ? 10.808 10.747 -0.671 1.00 71.00 162 ILE A C 1
ATOM 1357 O O . ILE A 1 162 ? 11.068 10.409 0.484 1.00 71.00 162 ILE A O 1
ATOM 1361 N N . TYR A 1 163 ? 10.549 11.995 -1.033 1.00 66.69 163 TYR A N 1
ATOM 1362 C CA . TYR A 1 163 ? 10.535 13.104 -0.091 1.00 66.69 163 TYR A CA 1
ATOM 1363 C C . TYR A 1 163 ? 9.106 13.598 0.062 1.00 66.69 163 TYR A C 1
ATOM 1365 O O . TYR A 1 163 ? 8.418 13.873 -0.921 1.00 66.69 163 TYR A O 1
ATOM 1373 N N . GLN A 1 164 ? 8.661 13.676 1.310 1.00 63.44 164 GLN A N 1
ATOM 1374 C CA . GLN A 1 164 ? 7.424 14.352 1.668 1.00 63.44 164 GLN A CA 1
ATOM 1375 C C . GLN A 1 164 ? 7.794 15.730 2.199 1.00 63.44 164 GLN A C 1
ATOM 1377 O O . GLN A 1 164 ? 8.758 15.852 2.951 1.00 63.44 164 GLN A O 1
ATOM 1382 N N . ASP A 1 165 ? 7.031 16.746 1.819 1.00 59.38 165 ASP A N 1
ATOM 1383 C CA . ASP A 1 165 ? 7.172 18.080 2.401 1.00 59.38 165 ASP A CA 1
ATOM 1384 C C . ASP A 1 165 ? 6.957 18.019 3.922 1.00 59.38 165 ASP A C 1
ATOM 1386 O O . ASP A 1 165 ? 5.976 17.447 4.407 1.00 59.38 165 ASP A O 1
ATOM 1390 N N . GLU A 1 166 ? 7.900 18.579 4.675 1.00 49.94 166 GLU A N 1
ATOM 1391 C CA . GLU A 1 166 ? 7.939 18.498 6.133 1.00 49.94 166 GLU A CA 1
ATOM 1392 C C . GLU A 1 166 ? 6.795 19.269 6.806 1.00 49.94 166 GLU A C 1
ATOM 1394 O O . GLU A 1 166 ? 6.403 18.910 7.919 1.00 49.94 166 GLU A O 1
ATOM 1399 N N . PHE A 1 167 ? 6.221 20.279 6.141 1.00 47.56 167 PHE A N 1
ATOM 1400 C CA . PHE A 1 167 ? 5.226 21.159 6.760 1.00 47.56 167 PHE A CA 1
ATOM 1401 C C . PHE A 1 167 ? 3.824 20.549 6.821 1.00 47.56 167 PHE A C 1
ATOM 1403 O O . PHE A 1 167 ? 3.170 20.591 7.864 1.00 47.56 167 PHE A O 1
ATOM 1410 N N . GLU A 1 168 ? 3.361 19.940 5.728 1.00 53.94 168 GLU A N 1
ATOM 1411 C CA . GLU A 1 168 ? 2.019 19.347 5.673 1.00 53.94 168 GLU A CA 1
ATOM 1412 C C . GLU A 1 168 ? 2.010 17.846 5.364 1.00 53.94 168 GLU A C 1
ATOM 1414 O O . GLU A 1 168 ? 0.972 17.197 5.512 1.00 53.94 168 GLU A O 1
ATOM 1419 N N . LYS A 1 169 ? 3.143 17.275 4.927 1.00 58.16 169 LYS A N 1
ATOM 1420 C CA . LYS A 1 169 ? 3.244 15.916 4.355 1.00 58.16 169 LYS A CA 1
ATOM 1421 C C . LYS A 1 169 ? 2.294 15.666 3.180 1.00 58.16 169 LYS A C 1
ATOM 1423 O O . LYS A 1 169 ? 2.035 14.522 2.814 1.00 58.16 169 LYS A O 1
ATOM 1428 N N . ASN A 1 170 ? 1.765 16.735 2.590 1.00 52.94 170 ASN A N 1
ATOM 1429 C CA . ASN A 1 170 ? 0.812 16.655 1.493 1.00 52.94 170 ASN A CA 1
ATOM 1430 C C . ASN A 1 170 ? 1.521 16.602 0.144 1.00 52.94 170 ASN A C 1
ATOM 1432 O O . ASN A 1 170 ? 1.025 15.911 -0.742 1.00 52.94 170 ASN A O 1
ATOM 1436 N N . ASN A 1 171 ? 2.681 17.255 0.016 1.00 61.44 171 ASN A N 1
ATOM 1437 C CA . ASN A 1 171 ? 3.454 17.307 -1.219 1.00 61.44 171 ASN A CA 1
ATOM 1438 C C . ASN A 1 171 ? 4.477 16.173 -1.294 1.00 61.44 171 ASN A C 1
ATOM 1440 O O . ASN A 1 171 ? 5.078 15.798 -0.284 1.00 61.44 171 ASN A O 1
ATOM 1444 N N . LEU A 1 172 ? 4.668 15.641 -2.500 1.00 66.12 172 LEU A N 1
ATOM 1445 C CA . LEU A 1 172 ? 5.529 14.501 -2.780 1.00 66.12 172 LEU A CA 1
ATOM 1446 C C . LEU A 1 172 ? 6.513 14.831 -3.899 1.00 66.12 172 LEU A C 1
ATOM 1448 O O . LEU A 1 172 ? 6.094 15.196 -4.996 1.00 66.12 172 LEU A O 1
ATOM 1452 N N . ALA A 1 173 ? 7.796 14.599 -3.642 1.00 65.06 173 ALA A N 1
ATOM 1453 C CA . ALA A 1 173 ? 8.830 14.547 -4.664 1.00 65.06 173 ALA A CA 1
ATOM 1454 C C . ALA A 1 173 ? 9.387 13.121 -4.775 1.00 65.06 173 ALA A C 1
ATOM 1456 O O . ALA A 1 173 ? 9.675 12.460 -3.773 1.00 65.06 173 ALA A O 1
ATOM 1457 N N . LEU A 1 174 ? 9.533 12.648 -6.012 1.00 68.19 174 LEU A N 1
ATOM 1458 C CA . LEU A 1 174 ? 10.046 11.323 -6.347 1.00 68.19 174 LEU A CA 1
ATOM 1459 C C . LEU A 1 174 ? 11.372 11.477 -7.081 1.00 68.19 174 LEU A C 1
ATOM 1461 O O . LEU A 1 174 ? 11.437 12.231 -8.049 1.00 68.19 174 LEU A O 1
ATOM 1465 N N . LEU A 1 175 ? 12.404 10.761 -6.633 1.00 67.88 175 LEU A N 1
ATOM 1466 C CA . LEU A 1 175 ? 13.736 10.845 -7.220 1.00 67.88 175 LEU A CA 1
ATOM 1467 C C . LEU A 1 175 ? 14.180 9.515 -7.823 1.00 67.88 175 LEU A C 1
ATOM 1469 O O . LEU A 1 175 ? 14.367 8.527 -7.105 1.00 67.88 175 LEU A O 1
ATOM 1473 N N . THR A 1 176 ? 14.409 9.500 -9.134 1.00 69.50 176 THR A N 1
ATOM 1474 C CA . THR A 1 176 ? 15.037 8.370 -9.826 1.00 69.50 176 THR A CA 1
ATOM 1475 C C . THR A 1 176 ? 16.562 8.438 -9.727 1.00 69.50 176 THR A C 1
ATOM 1477 O O . THR A 1 176 ? 17.144 9.496 -9.489 1.00 69.50 176 THR A O 1
ATOM 1480 N N . LYS A 1 177 ? 17.241 7.301 -9.922 1.00 67.69 177 LYS A N 1
ATOM 1481 C CA . LYS A 1 177 ? 18.716 7.198 -9.897 1.00 67.69 177 LYS A CA 1
ATOM 1482 C C . LYS A 1 177 ? 19.450 8.192 -10.793 1.00 67.69 177 LYS A C 1
ATOM 1484 O O . LYS A 1 177 ? 20.582 8.550 -10.482 1.00 67.69 177 LYS A O 1
ATOM 1489 N N . SER A 1 178 ? 18.836 8.583 -11.900 1.00 66.25 178 SER A N 1
ATOM 1490 C CA . SER A 1 178 ? 19.434 9.442 -12.917 1.00 66.25 178 SER A CA 1
ATOM 1491 C C . SER A 1 178 ? 19.339 10.936 -12.607 1.00 66.25 178 SER A C 1
ATOM 1493 O O . SER A 1 178 ? 19.962 11.727 -13.313 1.00 66.25 178 SER A O 1
ATOM 1495 N N . GLN A 1 179 ? 18.607 11.343 -11.564 1.00 57.94 179 GLN A N 1
ATOM 1496 C CA . GLN A 1 179 ? 18.388 12.753 -11.244 1.00 57.94 179 GLN A CA 1
ATOM 1497 C C . GLN A 1 179 ? 19.041 13.149 -9.907 1.00 57.94 179 GLN A C 1
ATOM 1499 O O . GLN A 1 179 ? 19.017 12.404 -8.927 1.00 57.94 179 GLN A O 1
ATOM 1504 N N . HIS A 1 180 ? 19.640 14.343 -9.869 1.00 48.53 180 HIS A N 1
ATOM 1505 C CA . HIS A 1 180 ? 20.135 14.991 -8.650 1.00 48.53 180 HIS A CA 1
ATOM 1506 C C . HIS A 1 180 ? 19.193 16.130 -8.258 1.00 48.53 180 HIS A C 1
ATOM 1508 O O . HIS A 1 180 ? 18.822 16.944 -9.101 1.00 48.53 180 HIS A O 1
ATOM 1514 N N . VAL A 1 181 ? 18.846 16.208 -6.974 1.00 45.12 181 VAL A N 1
ATOM 1515 C CA . VAL A 1 181 ? 18.125 17.346 -6.391 1.00 45.12 181 VAL A CA 1
ATOM 1516 C C . VAL A 1 181 ? 19.140 18.130 -5.573 1.00 45.12 181 VAL A C 1
ATOM 1518 O O . VAL A 1 181 ? 19.771 17.554 -4.685 1.00 45.12 181 VAL A O 1
ATOM 1521 N N . ASN A 1 182 ? 19.341 19.411 -5.887 1.00 35.78 182 ASN A N 1
ATOM 1522 C CA . ASN A 1 182 ? 20.099 20.277 -4.988 1.00 35.78 182 ASN A CA 1
ATOM 1523 C C . ASN A 1 182 ? 19.264 20.502 -3.715 1.00 35.78 182 ASN A C 1
ATOM 1525 O O . ASN A 1 182 ? 18.075 20.800 -3.855 1.00 35.78 182 ASN A O 1
ATOM 1529 N N . PRO A 1 183 ? 19.858 20.318 -2.523 1.00 43.62 183 PRO A N 1
ATOM 1530 C CA . PRO A 1 183 ? 19.186 20.535 -1.245 1.00 43.62 183 PRO A CA 1
ATOM 1531 C C . PRO A 1 183 ? 18.760 21.991 -1.043 1.00 43.62 183 PRO A C 1
ATOM 1533 O O . PRO A 1 183 ? 19.440 22.896 -1.584 1.00 43.62 183 PRO A O 1
#

Nearest PDB structures (foldseek):
  4a0p-assembly1_A  TM=4.522E-01  e=1.098E-01  Homo sapiens
  4gnc-assembly1_A  TM=5.249E-01  e=5.299E-01  Homo sapiens
  4d7c-assembly2_B  TM=3.963E-01  e=2.172E-01  Rattus norvegicus
  5d9c-assembly1_A  TM=4.615E-01  e=1.227E+00  Photinus pyralis
  7plb-assembly1_A  TM=4.985E-01  e=1.866E+00  Caulobacter vibrioides CB15